Protein AF-A0ABD5RUG3-F1 (afdb_monomer)

Foldseek 3Di:
DPPQDLDLVVVLVVLVVLCPPPPDPDQSLVVVLVVCVVCVVVHPPPSLLSVLLSCLACVQVSQVSWQAALPGQGSLNSSLVSNLVSLLSDDLVCSLVSLLVSNLVHDALVSLLVNLVVLVVCVCVPPDDHNDPVPRSDDPVSSLSSLVSSLVSLVVCLVVVNLLVGAQSLVVLVCSCVNVVDCVSLVSLVVQCPDPVSVLSSLLSQKDWHWDDDPPDPDIDIDIFGALVSCVVRDDSVVNVVSLVPDDLVVDDPSSSSSSVRVVQNVVCVVVVHGRVRVCCVPPPDRDPDD

Nearest PDB structures (foldseek):
  5lds-assembly2_C-2  TM=2.458E-01  e=1.923E+00  Sus scrofa
  4naq-assembly1_A  TM=2.064E-01  e=2.108E+00  Sus scrofa
  4in3-assembly1_D  TM=1.777E-01  e=4.394E+00  Saccharomyces cerevisiae
  7sqc-assembly1_R0  TM=1.749E-01  e=6.643E+00  Chlamydomonas reinhardtii
  7sqc-assembly1_R1  TM=1.970E-01  e=9.162E+00  Chlamydomonas reinhardtii

Radius of gyration: 20.45 Å; Cα contacts (8 Å, |Δi|>4): 342; chains: 1; bounding box: 52×44×53 Å

Organism: NCBI:txid1776492

pLDDT: mean 87.41, std 12.99, range [33.38, 98.25]

Sequence (291 aa):
MIDATNNEAELTEKLLSFLTDDEKASSPVADLIEHINIRLDEIDDGTEENVVRVFLSVGDRMVHLDDSPPFGVSADSKIVFLLLDLVDDIDTEDRADVLTSAIVDGDSPAVAMELTLYLAHQHGDYGEEPDPEEERLLTRDEVNEMKEATAQKIQEYADDDRLLSIPKTWRILKNWSDFDGSDAPNRYARSKTDSRDEFLDFLAGFLLSSALRTSGSFGVTERFYVDPRWLDPYLDIEDARERIEGYDLYDLDDSQRMTVEKYREGWSYLDDGQDPSSAETWHFSERPEEE

Secondary structure (DSSP, 8-state):
-------HHHHHHHHHHHHT-TT-SS-HHHHHHHHHHTTGGGS-TT-HHHHHHHHHHHHHHHHHT----TTSPPHHHHHHHHHHHHHHTS-TTTHHHHHHHHHHH-S-HHHHHHHHHHHHHTTTTTSSPPPPGGG-SS-HHHHHHHHHHHHHHHHHHHHTT-GGGSTTHHHHHHHHHHHH-SSHHHHHHHHTSSSHHHHHHHHHTT-EEEEEE-TT-S-EEEEEE--GGGGTTTS-HHHHHHHHHT--GGGS-HHHHHHHHHHHHHHHHHHTT--TTSHHHHHHSPPPP--

Structure (mmCIF, N/CA/C/O backbone):
data_AF-A0ABD5RUG3-F1
#
_entry.id   AF-A0ABD5RUG3-F1
#
loop_
_atom_site.group_PDB
_atom_site.id
_atom_site.type_symbol
_atom_site.label_atom_id
_atom_site.label_alt_id
_atom_site.label_comp_id
_atom_site.label_asym_id
_atom_site.label_entity_id
_atom_site.label_seq_id
_atom_site.pdbx_PDB_ins_code
_atom_site.Cartn_x
_atom_site.Cartn_y
_atom_site.Cartn_z
_atom_site.occupancy
_atom_site.B_iso_or_equiv
_atom_site.auth_seq_id
_atom_site.auth_comp_id
_atom_site.auth_asym_id
_atom_site.auth_atom_id
_atom_site.pdbx_PDB_model_num
ATOM 1 N N . MET A 1 1 ? -9.742 22.069 16.042 1.00 51.06 1 MET A N 1
ATOM 2 C CA . MET A 1 1 ? -9.169 21.838 14.677 1.00 51.06 1 MET A CA 1
ATOM 3 C C . MET A 1 1 ? -9.748 20.559 14.099 1.00 51.06 1 MET A C 1
ATOM 5 O O . MET A 1 1 ? -10.354 20.632 13.042 1.00 51.06 1 MET A O 1
ATOM 9 N N . ILE A 1 2 ? -9.734 19.457 14.849 1.00 52.91 2 ILE A N 1
ATOM 10 C CA . ILE A 1 2 ? -10.930 18.614 14.935 1.00 52.91 2 ILE A CA 1
ATOM 11 C C . ILE A 1 2 ? -11.792 19.281 16.006 1.00 52.91 2 ILE A C 1
ATOM 13 O O . ILE A 1 2 ? -11.556 19.114 17.191 1.00 52.91 2 ILE A O 1
ATOM 17 N N . ASP A 1 3 ? -12.647 20.221 15.613 1.00 51.91 3 ASP A N 1
ATOM 18 C CA . ASP A 1 3 ? -13.790 20.516 16.485 1.00 51.91 3 ASP A CA 1
ATOM 19 C C . ASP A 1 3 ? -14.715 19.326 16.286 1.00 51.91 3 ASP A C 1
ATOM 21 O O . ASP A 1 3 ? -14.932 18.997 15.118 1.00 51.91 3 ASP A O 1
ATOM 25 N N . ALA A 1 4 ? -15.148 18.702 17.388 1.00 50.88 4 ALA A N 1
ATOM 26 C CA . ALA A 1 4 ? -15.983 17.505 17.528 1.00 50.88 4 ALA A CA 1
ATOM 27 C C . ALA A 1 4 ? -17.171 17.448 16.554 1.00 50.88 4 ALA A C 1
ATOM 29 O O . ALA A 1 4 ? -18.339 17.620 16.901 1.00 50.88 4 ALA A O 1
ATOM 30 N N . THR A 1 5 ? -16.863 17.279 15.279 1.00 58.53 5 THR A N 1
ATOM 31 C CA . THR A 1 5 ? -17.835 17.063 14.238 1.00 58.53 5 THR A CA 1
ATOM 32 C C . THR A 1 5 ? -17.867 15.569 14.062 1.00 58.53 5 THR A C 1
ATOM 34 O O . THR A 1 5 ? -16.958 14.970 13.495 1.00 58.53 5 THR A O 1
ATOM 37 N N . ASN A 1 6 ? -18.934 14.961 14.568 1.00 67.75 6 ASN A N 1
ATOM 38 C CA . ASN A 1 6 ? -19.230 13.558 14.320 1.00 67.75 6 ASN A CA 1
ATOM 39 C C . ASN A 1 6 ? -19.737 13.349 12.871 1.00 67.75 6 ASN A C 1
ATOM 41 O O . ASN A 1 6 ? -20.631 12.550 12.607 1.00 67.75 6 ASN A O 1
ATOM 45 N N . ASN A 1 7 ? -19.256 14.175 11.933 1.00 81.00 7 ASN A N 1
ATOM 46 C CA . ASN A 1 7 ? -19.630 14.193 10.531 1.00 81.00 7 ASN A CA 1
ATOM 47 C C . ASN A 1 7 ? -18.405 13.836 9.688 1.00 81.00 7 ASN A C 1
ATOM 49 O O . ASN A 1 7 ? -17.493 14.645 9.509 1.00 81.00 7 ASN A O 1
ATOM 53 N N . GLU A 1 8 ? -18.436 12.627 9.138 1.00 83.00 8 GLU A N 1
ATOM 54 C CA . GLU A 1 8 ? -17.398 12.059 8.279 1.00 83.00 8 GLU A CA 1
ATOM 55 C C . GLU A 1 8 ? -16.990 12.996 7.126 1.00 83.00 8 GLU A C 1
ATOM 57 O O . GLU A 1 8 ? -15.803 13.201 6.873 1.00 83.00 8 GLU A O 1
ATOM 62 N N . ALA A 1 9 ? -17.956 13.640 6.460 1.00 84.81 9 ALA A N 1
ATOM 63 C CA . ALA A 1 9 ? -17.685 14.519 5.323 1.00 84.81 9 ALA A CA 1
ATOM 64 C C . ALA A 1 9 ? -16.972 15.815 5.743 1.00 84.81 9 ALA A C 1
ATOM 66 O O . ALA A 1 9 ? -16.042 16.255 5.067 1.00 84.81 9 ALA A O 1
ATOM 67 N N . GLU A 1 10 ? -17.373 16.413 6.869 1.00 83.25 10 GLU A N 1
ATOM 68 C CA . GLU A 1 10 ? -16.713 17.612 7.398 1.00 83.25 10 GLU A CA 1
ATOM 69 C C . GLU A 1 10 ? -15.288 17.297 7.876 1.00 83.25 10 GLU A C 1
ATOM 71 O O . GLU A 1 10 ? -14.363 18.074 7.628 1.00 83.25 10 GLU A O 1
ATOM 76 N N . LEU A 1 11 ? -15.092 16.148 8.533 1.00 83.19 11 LEU A N 1
ATOM 77 C CA . LEU A 1 11 ? -13.767 15.685 8.941 1.00 83.19 11 LEU A CA 1
ATOM 78 C C . LEU A 1 11 ? -12.872 15.426 7.719 1.00 83.19 11 LEU A C 1
ATOM 80 O O . LEU A 1 11 ? -11.737 15.901 7.683 1.00 83.19 11 LEU A O 1
ATOM 84 N N . THR A 1 12 ? -13.406 14.764 6.691 1.00 86.12 12 THR A N 1
ATOM 85 C CA . THR A 1 12 ? -12.715 14.528 5.414 1.00 86.12 12 THR A CA 1
ATOM 86 C C . THR A 1 12 ? -12.269 15.837 4.764 1.00 86.12 12 THR A C 1
ATOM 88 O O . THR A 1 12 ? -11.101 15.982 4.402 1.00 86.12 12 THR A O 1
ATOM 91 N N . GLU A 1 13 ? -13.167 16.821 4.643 1.00 85.81 13 GLU A N 1
ATOM 92 C CA . GLU A 1 13 ? -12.849 18.123 4.046 1.00 85.81 13 GLU A CA 1
ATOM 93 C C . GLU A 1 13 ? -11.744 18.846 4.829 1.00 85.81 13 GLU A C 1
ATOM 95 O O . GLU A 1 13 ? -10.799 19.370 4.234 1.00 85.81 13 GLU A O 1
ATOM 100 N N . LYS A 1 14 ? -11.810 18.822 6.167 1.00 82.19 14 LYS A N 1
ATOM 101 C CA . LYS A 1 14 ? -10.784 19.424 7.028 1.00 82.19 14 LYS A CA 1
ATOM 102 C C . LYS A 1 14 ? -9.428 18.747 6.858 1.00 82.19 14 LYS A C 1
ATOM 104 O O . LYS A 1 14 ? -8.436 19.458 6.697 1.00 82.19 14 LYS A O 1
ATOM 109 N N . LEU A 1 15 ? -9.375 17.414 6.854 1.00 82.62 15 LEU A N 1
ATOM 110 C CA . LEU A 1 15 ? -8.128 16.670 6.663 1.00 82.62 15 LEU A CA 1
ATOM 111 C C . LEU A 1 15 ? -7.523 16.976 5.294 1.00 82.62 15 LEU A C 1
ATOM 113 O O . LEU A 1 15 ? -6.366 17.380 5.223 1.00 82.62 15 LEU A O 1
ATOM 117 N N . LEU A 1 16 ? -8.317 16.907 4.223 1.00 83.19 16 LEU A N 1
ATOM 118 C CA . LEU A 1 16 ? -7.847 17.248 2.880 1.00 83.19 16 LEU A CA 1
ATOM 119 C C . LEU A 1 16 ? -7.361 18.702 2.787 1.00 83.19 16 LEU A C 1
ATOM 121 O O . LEU A 1 16 ? -6.317 18.947 2.189 1.00 83.19 16 LEU A O 1
ATOM 125 N N . SER A 1 17 ? -8.048 19.657 3.424 1.00 82.94 17 SER A N 1
ATOM 126 C CA . SER A 1 17 ? -7.599 21.056 3.440 1.00 82.94 17 SER A CA 1
ATOM 127 C C . SER A 1 17 ? -6.243 21.236 4.128 1.00 82.94 17 SER A C 1
ATOM 129 O O . SER A 1 17 ? -5.440 22.060 3.693 1.00 82.94 17 SER A O 1
ATOM 131 N N . PHE A 1 18 ? -5.963 20.435 5.164 1.00 78.50 18 PHE A N 1
ATOM 132 C CA . PHE A 1 18 ? -4.694 20.471 5.886 1.00 78.50 18 PHE A CA 1
ATOM 133 C C . PHE A 1 18 ? -3.543 19.950 5.021 1.00 78.50 18 PHE A C 1
ATOM 135 O O . PHE A 1 18 ? -2.428 20.458 5.129 1.00 78.50 18 PHE A O 1
ATOM 142 N N . LEU A 1 19 ? -3.823 18.963 4.163 1.00 75.12 19 LEU A N 1
ATOM 143 C CA . LEU A 1 19 ? -2.856 18.374 3.234 1.00 75.12 19 LEU A CA 1
ATOM 144 C C . LEU A 1 19 ? -2.502 19.307 2.069 1.00 75.12 19 LEU A C 1
ATOM 146 O O . LEU A 1 19 ? -1.406 19.209 1.533 1.00 75.12 19 LEU A O 1
ATOM 150 N N . THR A 1 20 ? -3.406 20.210 1.682 1.00 73.25 20 THR A N 1
ATOM 151 C CA . THR A 1 20 ? -3.199 21.163 0.573 1.00 73.25 20 THR A CA 1
ATOM 152 C C . THR A 1 20 ? -2.587 22.504 0.997 1.00 73.25 20 THR A C 1
ATOM 154 O O . THR A 1 20 ? -2.470 23.414 0.178 1.00 73.25 20 THR A O 1
ATOM 157 N N . ASP A 1 21 ? -2.256 22.671 2.277 1.00 68.94 21 ASP A N 1
ATOM 158 C CA . ASP A 1 21 ? -1.749 23.932 2.823 1.00 68.94 21 ASP A CA 1
ATOM 159 C C . ASP A 1 21 ? -0.226 24.059 2.608 1.00 68.94 21 ASP A C 1
ATOM 161 O O . ASP A 1 21 ? 0.579 23.656 3.451 1.00 68.94 21 ASP A O 1
ATOM 165 N N . ASP A 1 22 ? 0.153 24.619 1.452 1.00 54.25 22 ASP A N 1
ATOM 166 C CA . ASP A 1 22 ? 1.535 24.793 0.962 1.00 54.25 22 ASP A CA 1
ATOM 167 C C . ASP A 1 22 ? 2.443 25.668 1.862 1.00 54.25 22 ASP A C 1
ATOM 169 O O . ASP A 1 22 ? 3.647 25.777 1.617 1.00 54.25 22 ASP A O 1
ATOM 173 N N . GLU A 1 23 ? 1.917 26.325 2.905 1.00 52.03 23 GLU A N 1
ATOM 174 C CA . GLU A 1 23 ? 2.698 27.237 3.759 1.00 52.03 23 GLU A CA 1
ATOM 175 C C . GLU A 1 23 ? 3.529 26.535 4.860 1.00 52.03 23 GLU A C 1
ATOM 177 O O . GLU A 1 23 ? 4.258 27.206 5.602 1.00 52.03 23 GLU A O 1
ATOM 182 N N . LYS A 1 24 ? 3.473 25.200 4.994 1.00 53.84 24 LYS A N 1
ATOM 183 C CA . LYS A 1 24 ? 4.147 24.466 6.088 1.00 53.84 24 LYS A CA 1
ATOM 184 C C . LYS A 1 24 ? 5.530 23.922 5.707 1.00 53.84 24 LYS A C 1
ATOM 186 O O . LYS A 1 24 ? 5.751 23.382 4.633 1.00 53.84 24 LYS A O 1
ATOM 191 N N . ALA A 1 25 ? 6.485 24.064 6.633 1.00 46.59 25 ALA A N 1
ATOM 192 C CA . ALA A 1 25 ? 7.887 23.641 6.472 1.00 46.59 25 ALA A CA 1
ATOM 193 C C . ALA A 1 25 ? 8.163 22.171 6.884 1.00 46.59 25 ALA A C 1
ATOM 195 O O . ALA A 1 25 ? 9.243 21.630 6.600 1.00 46.59 25 ALA A O 1
ATOM 196 N N . SER A 1 26 ? 7.210 21.554 7.583 1.00 58.22 26 SER A N 1
ATOM 197 C CA . SER A 1 26 ? 7.194 20.179 8.102 1.00 58.22 26 SER A CA 1
ATOM 198 C C . SER A 1 26 ? 6.174 19.320 7.349 1.00 58.22 26 SER A C 1
ATOM 200 O O . SER A 1 26 ? 5.321 19.857 6.647 1.00 58.22 26 SER A O 1
ATOM 202 N N . SER A 1 27 ? 6.282 17.997 7.507 1.00 67.88 27 SER A N 1
ATOM 203 C CA . SER A 1 27 ? 5.348 17.009 6.960 1.00 67.88 27 SER A CA 1
ATOM 204 C C . SER A 1 27 ? 3.906 17.331 7.361 1.00 67.88 27 SER A C 1
ATOM 206 O O . SER A 1 27 ? 3.561 17.158 8.536 1.00 67.88 27 SER A O 1
ATOM 208 N N . PRO A 1 28 ? 3.024 17.748 6.434 1.00 73.25 28 PRO A N 1
ATOM 209 C CA . PRO A 1 28 ? 1.626 18.002 6.772 1.00 73.25 28 PRO A CA 1
ATOM 210 C C . PRO A 1 28 ? 0.948 16.738 7.316 1.00 73.25 28 PRO A C 1
ATOM 212 O O . PRO A 1 28 ? 0.072 16.812 8.168 1.00 73.25 28 PRO A O 1
ATOM 215 N N . VAL A 1 29 ? 1.382 15.560 6.869 1.00 77.19 29 VAL A N 1
ATOM 216 C CA . VAL A 1 29 ? 0.819 14.277 7.293 1.00 77.19 29 VAL A CA 1
ATOM 217 C C . VAL A 1 29 ? 1.284 13.903 8.699 1.00 77.19 29 VAL A C 1
ATOM 219 O O . VAL A 1 29 ? 0.451 13.568 9.541 1.00 77.19 29 VAL A O 1
ATOM 222 N N . ALA A 1 30 ? 2.588 13.988 8.990 1.00 75.38 30 ALA A N 1
ATOM 223 C CA . ALA A 1 30 ? 3.092 13.619 10.314 1.00 75.38 30 ALA A CA 1
ATOM 224 C C . ALA A 1 30 ? 2.578 14.563 11.409 1.00 75.38 30 ALA A C 1
ATOM 226 O O . ALA A 1 30 ? 2.128 14.085 12.448 1.00 75.38 30 ALA A O 1
ATOM 227 N N . ASP A 1 31 ? 2.578 15.875 11.153 1.00 76.50 31 ASP A N 1
ATOM 228 C CA . ASP A 1 31 ? 2.075 16.870 12.105 1.00 76.50 31 ASP A CA 1
ATOM 229 C C . ASP A 1 31 ? 0.575 16.685 12.366 1.00 76.50 31 ASP A C 1
ATOM 231 O O . ASP A 1 31 ? 0.100 16.876 13.486 1.00 76.50 31 ASP A O 1
ATOM 235 N N . LEU A 1 32 ? -0.191 16.320 11.331 1.00 81.94 32 LEU A N 1
ATOM 236 C CA . LEU A 1 32 ? -1.618 16.050 11.459 1.00 81.94 32 LEU A CA 1
ATOM 237 C C . LEU A 1 32 ? -1.873 14.829 12.340 1.00 81.94 32 LEU A C 1
ATOM 239 O O . LEU A 1 32 ? -2.653 14.926 13.283 1.00 81.94 32 LEU A O 1
ATOM 243 N N . ILE A 1 33 ? -1.200 13.710 12.065 1.00 82.12 33 ILE A N 1
ATOM 244 C CA . ILE A 1 33 ? -1.360 12.481 12.851 1.00 82.12 33 ILE A CA 1
ATOM 245 C C . ILE A 1 33 ? -0.923 12.712 14.301 1.00 82.12 33 ILE A C 1
ATOM 247 O O . ILE A 1 33 ? -1.640 12.331 15.220 1.00 82.12 33 ILE A O 1
ATOM 251 N N . GLU A 1 34 ? 0.196 13.405 14.531 1.00 80.62 34 GLU A N 1
ATOM 252 C CA . GLU A 1 34 ? 0.647 13.748 15.885 1.00 80.62 34 GLU A CA 1
ATOM 253 C C . GLU A 1 34 ? -0.381 14.624 16.621 1.00 80.62 34 GLU A C 1
ATOM 255 O O . GLU A 1 34 ? -0.698 14.377 17.785 1.00 80.62 34 GLU A O 1
ATOM 260 N N . HIS A 1 35 ? -0.968 15.613 15.941 1.00 79.88 35 HIS A N 1
ATOM 261 C CA . HIS A 1 35 ? -2.015 16.451 16.525 1.00 79.88 35 HIS A CA 1
ATOM 262 C C . HIS A 1 35 ? -3.307 15.705 16.859 1.00 79.88 35 HIS A C 1
ATOM 264 O O . HIS A 1 35 ? -4.013 16.160 17.767 1.00 79.88 35 HIS A O 1
ATOM 270 N N . ILE A 1 36 ? -3.627 14.644 16.117 1.00 81.50 36 ILE A N 1
ATOM 271 C CA . ILE A 1 36 ? -4.771 13.768 16.382 1.00 81.50 36 ILE A CA 1
ATOM 272 C C . ILE A 1 36 ? -4.448 12.871 17.573 1.00 81.50 36 ILE A C 1
ATOM 274 O O . ILE A 1 36 ? -5.197 12.896 18.541 1.00 81.50 36 ILE A O 1
ATOM 278 N N . ASN A 1 37 ? -3.290 12.202 17.566 1.00 80.62 37 ASN A N 1
ATOM 279 C CA . ASN A 1 37 ? -2.834 11.328 18.652 1.00 80.62 37 ASN A CA 1
ATOM 280 C C . ASN A 1 37 ? -2.826 12.026 20.019 1.00 80.62 37 ASN A C 1
ATOM 282 O O . ASN A 1 37 ? -3.256 11.453 21.012 1.00 80.62 37 ASN A O 1
ATOM 286 N N . ILE A 1 38 ? -2.369 13.282 20.083 1.00 80.75 38 ILE A N 1
ATOM 287 C CA . ILE A 1 38 ? -2.324 14.060 21.337 1.00 80.75 38 ILE A CA 1
ATOM 288 C C . ILE A 1 38 ? -3.726 14.398 21.878 1.00 80.75 38 ILE A C 1
ATOM 290 O O . ILE A 1 38 ? -3.838 14.798 23.032 1.00 80.75 38 ILE A O 1
ATOM 294 N N . ARG A 1 39 ? -4.770 14.293 21.050 1.00 78.94 39 ARG A N 1
ATOM 295 C CA . ARG A 1 39 ? -6.150 14.672 21.384 1.00 78.94 39 ARG A CA 1
ATOM 296 C C . ARG A 1 39 ? -7.137 13.521 21.248 1.00 78.94 39 ARG A C 1
ATOM 298 O O . ARG A 1 39 ? -8.335 13.782 21.188 1.00 78.94 39 ARG A O 1
ATOM 305 N N . LEU A 1 40 ? -6.662 12.280 21.163 1.00 77.19 40 LEU A N 1
ATOM 306 C CA . LEU A 1 40 ? -7.549 11.118 21.095 1.00 77.19 40 LEU A CA 1
ATOM 307 C C . LEU A 1 40 ? -8.493 11.079 22.305 1.00 77.19 40 LEU A C 1
ATOM 309 O O . LEU A 1 40 ? -9.679 10.836 22.140 1.00 77.19 40 LEU A O 1
ATOM 313 N N . ASP A 1 41 ? -8.008 11.466 23.486 1.00 75.75 41 ASP A N 1
ATOM 314 C CA . ASP A 1 41 ? -8.790 11.572 24.723 1.00 75.75 41 ASP A CA 1
ATOM 315 C C . ASP A 1 41 ? -9.794 12.742 24.750 1.00 75.75 41 ASP A C 1
ATOM 317 O O . ASP A 1 41 ? -10.607 12.841 25.670 1.00 75.75 41 ASP A O 1
ATOM 321 N N . GLU A 1 42 ? -9.735 13.646 23.767 1.00 78.69 42 GLU A N 1
ATOM 322 C CA . GLU A 1 42 ? -10.673 14.762 23.593 1.00 78.69 42 GLU A CA 1
ATOM 323 C C . GLU A 1 42 ? -11.773 14.455 22.558 1.00 78.69 42 GLU A C 1
ATOM 325 O O . GLU A 1 42 ? -12.630 15.310 22.312 1.00 78.69 42 GLU A O 1
ATOM 330 N N . ILE A 1 43 ? -11.737 13.281 21.920 1.00 73.44 43 ILE A N 1
ATOM 331 C CA . ILE A 1 43 ? -12.747 12.846 20.954 1.00 73.44 43 ILE A CA 1
ATOM 332 C C . ILE A 1 43 ? -14.017 12.426 21.716 1.00 73.44 43 ILE A C 1
ATOM 334 O O . ILE A 1 43 ? -13.944 11.764 22.746 1.00 73.44 43 ILE A O 1
ATOM 338 N N . ASP A 1 44 ? -15.189 12.866 21.243 1.00 75.12 44 ASP A N 1
ATOM 339 C CA . ASP A 1 44 ? -16.473 12.484 21.844 1.00 75.12 44 ASP A CA 1
ATOM 340 C C . ASP A 1 44 ? -16.758 10.994 21.584 1.00 75.12 44 ASP A C 1
ATOM 342 O O . ASP A 1 44 ? -16.667 10.568 20.427 1.00 75.12 44 ASP A O 1
ATOM 346 N N . ASP A 1 45 ? -17.206 10.265 22.617 1.00 69.19 45 ASP A N 1
ATOM 347 C CA . ASP A 1 45 ? -17.629 8.859 22.525 1.00 69.19 45 ASP A CA 1
ATOM 348 C C . ASP A 1 45 ? -18.506 8.610 21.279 1.00 69.19 45 ASP A C 1
ATOM 350 O O . ASP A 1 45 ? -19.557 9.244 21.089 1.00 69.19 45 ASP A O 1
ATOM 354 N N . GLY A 1 46 ? -18.102 7.655 20.440 1.00 71.81 46 GLY A N 1
ATOM 355 C CA . GLY A 1 46 ? -18.803 7.281 19.210 1.00 71.81 46 GLY A CA 1
ATOM 356 C C . GLY A 1 46 ? -18.372 8.071 17.970 1.00 71.81 46 GLY A C 1
ATOM 357 O O . GLY A 1 46 ? -19.083 8.053 16.961 1.00 71.81 46 GLY A O 1
ATOM 358 N N . THR A 1 47 ? -17.246 8.785 18.030 1.00 85.00 47 THR A N 1
ATOM 359 C CA . THR A 1 47 ? -16.625 9.447 16.869 1.00 85.00 47 THR A CA 1
ATOM 360 C C . THR A 1 47 ? -15.485 8.610 16.273 1.00 85.00 47 THR A C 1
ATOM 362 O O . THR A 1 47 ? -15.092 8.841 15.129 1.00 85.00 47 THR A O 1
ATOM 365 N N . GLU A 1 48 ? -14.988 7.609 16.997 1.00 88.19 48 GLU A N 1
ATOM 366 C CA . GLU A 1 48 ? -13.872 6.732 16.627 1.00 88.19 48 GLU A CA 1
ATOM 367 C C . GLU A 1 48 ? -14.136 6.045 15.284 1.00 88.19 48 GLU A C 1
ATOM 369 O O . GLU A 1 48 ? -13.314 6.124 14.372 1.00 88.19 48 GLU A O 1
ATOM 374 N N . GLU A 1 49 ? -15.336 5.479 15.115 1.00 90.69 49 GLU A N 1
ATOM 375 C CA . GLU A 1 49 ? -15.782 4.856 13.864 1.00 90.69 49 GLU A CA 1
ATOM 376 C C . GLU A 1 49 ? -15.695 5.828 12.678 1.00 90.69 49 GLU A C 1
ATOM 378 O O . GLU A 1 49 ? -15.211 5.474 11.600 1.00 90.69 49 GLU A O 1
ATOM 383 N N . ASN A 1 50 ? -16.126 7.076 12.869 1.00 89.88 50 ASN A N 1
ATOM 384 C CA . ASN A 1 50 ? -16.069 8.074 11.808 1.00 89.88 50 ASN A CA 1
ATOM 385 C C . ASN A 1 50 ? -14.625 8.444 11.471 1.00 89.88 50 ASN A C 1
ATOM 387 O O . ASN A 1 50 ? -14.303 8.606 10.297 1.00 89.88 50 ASN A O 1
ATOM 391 N N . VAL A 1 51 ? -13.738 8.538 12.463 1.00 90.44 51 VAL A N 1
ATOM 392 C CA . VAL A 1 51 ? -12.314 8.782 12.205 1.00 90.44 51 VAL A CA 1
ATOM 393 C C . VAL A 1 51 ? -11.711 7.612 11.424 1.00 90.44 51 VAL A C 1
ATOM 395 O O . VAL A 1 51 ? -11.065 7.849 10.402 1.00 90.44 51 VAL A O 1
ATOM 398 N N . VAL A 1 52 ? -11.988 6.367 11.826 1.00 94.19 52 VAL A N 1
ATOM 399 C CA . VAL A 1 52 ? -11.546 5.152 11.119 1.00 94.19 52 VAL A CA 1
ATOM 400 C C . VAL A 1 52 ? -11.973 5.182 9.650 1.00 94.19 52 VAL A C 1
ATOM 402 O O . VAL A 1 52 ? -11.132 5.034 8.759 1.00 94.19 52 VAL A O 1
ATOM 405 N N . ARG A 1 53 ? -13.256 5.457 9.380 1.00 95.00 53 ARG A N 1
ATOM 406 C CA . ARG A 1 53 ? -13.792 5.565 8.012 1.00 95.00 53 ARG A CA 1
ATOM 407 C C . ARG A 1 53 ? -13.100 6.645 7.197 1.00 95.00 53 ARG A C 1
ATOM 409 O O . ARG A 1 53 ? -12.728 6.401 6.052 1.00 95.00 53 ARG A O 1
ATOM 416 N N . VAL A 1 54 ? -12.868 7.823 7.777 1.00 93.62 54 VAL A N 1
ATOM 417 C CA . VAL A 1 54 ? -12.194 8.902 7.050 1.00 93.62 54 VAL A CA 1
ATOM 418 C C . VAL A 1 54 ? -10.756 8.524 6.698 1.00 93.62 54 VAL A C 1
ATOM 420 O O . VAL A 1 54 ? -10.338 8.732 5.560 1.00 93.62 54 VAL A O 1
ATOM 423 N N . PHE A 1 55 ? -9.998 7.927 7.618 1.00 94.00 55 PHE A N 1
ATOM 424 C CA . PHE A 1 55 ? -8.628 7.496 7.327 1.00 94.00 55 PHE A CA 1
ATOM 425 C C . PHE A 1 55 ? -8.566 6.372 6.285 1.00 94.00 55 PHE A C 1
ATOM 427 O O . PHE A 1 55 ? -7.667 6.385 5.448 1.00 94.00 55 PHE A O 1
ATOM 434 N N . LEU A 1 56 ? -9.541 5.460 6.258 1.00 96.19 56 LEU A N 1
ATOM 435 C CA . LEU A 1 56 ? -9.677 4.458 5.189 1.00 96.19 56 LEU A CA 1
ATOM 436 C C . LEU A 1 56 ? -10.268 5.027 3.882 1.00 96.19 56 LEU A C 1
ATOM 438 O O . LEU A 1 56 ? -10.245 4.368 2.842 1.00 96.19 56 LEU A O 1
ATOM 442 N N . SER A 1 57 ? -10.742 6.273 3.894 1.00 95.31 57 SER A N 1
ATOM 443 C CA . SER A 1 57 ? -11.194 7.000 2.706 1.00 95.31 57 SER A CA 1
ATOM 444 C C . SER A 1 57 ? -10.070 7.815 2.057 1.00 95.31 57 SER A C 1
ATOM 446 O O . SER A 1 57 ? -9.908 7.781 0.840 1.00 95.31 57 SER A O 1
ATOM 448 N N . VAL A 1 58 ? -9.256 8.531 2.845 1.00 93.44 58 VAL A N 1
ATOM 449 C CA . VAL A 1 58 ? -8.232 9.460 2.316 1.00 93.44 58 VAL A CA 1
ATOM 450 C C . VAL A 1 58 ? -6.783 9.084 2.628 1.00 93.44 58 VAL A C 1
ATOM 452 O O . VAL A 1 58 ? -5.866 9.784 2.189 1.00 93.44 58 VAL A O 1
ATOM 455 N N . GLY A 1 59 ? -6.556 8.006 3.372 1.00 93.56 59 GLY A N 1
ATOM 456 C CA . GLY A 1 59 ? -5.247 7.575 3.848 1.00 93.56 59 GLY A CA 1
ATOM 457 C C . GLY A 1 59 ? -4.211 7.377 2.744 1.00 93.56 59 GLY A C 1
ATOM 458 O O . GLY A 1 59 ? -3.083 7.835 2.896 1.00 93.56 59 GLY A O 1
ATOM 459 N N . ASP A 1 60 ? -4.575 6.820 1.589 1.00 93.69 60 ASP A N 1
ATOM 460 C CA . ASP A 1 60 ? -3.618 6.617 0.489 1.00 93.69 60 ASP A CA 1
ATOM 461 C C . ASP A 1 60 ? -3.086 7.950 -0.061 1.00 93.69 60 ASP A C 1
ATOM 463 O O . ASP A 1 60 ? -1.909 8.067 -0.407 1.00 93.69 60 ASP A O 1
ATOM 467 N N . ARG A 1 61 ? -3.914 9.005 -0.058 1.00 90.00 61 ARG A N 1
ATOM 468 C CA . ARG A 1 61 ? -3.466 10.360 -0.421 1.00 90.00 61 ARG A CA 1
ATOM 469 C C . ARG A 1 61 ? -2.478 10.908 0.600 1.00 90.00 61 ARG A C 1
ATOM 471 O O . ARG A 1 61 ? -1.533 11.590 0.222 1.00 90.00 61 ARG A O 1
ATOM 478 N N . MET A 1 62 ? -2.677 10.602 1.882 1.00 88.81 62 MET A N 1
ATOM 479 C CA . MET A 1 62 ? -1.738 10.975 2.941 1.00 88.81 62 MET A CA 1
ATOM 480 C C . MET A 1 62 ? -0.413 10.226 2.786 1.00 88.81 62 MET A C 1
ATOM 482 O O . MET A 1 62 ? 0.643 10.837 2.888 1.00 88.81 62 MET A O 1
ATOM 486 N N . VAL A 1 63 ? -0.453 8.931 2.469 1.00 88.31 63 VAL A N 1
ATOM 487 C CA . VAL A 1 63 ? 0.758 8.137 2.210 1.00 88.31 63 VAL A CA 1
ATOM 488 C C . VAL A 1 63 ? 1.522 8.672 0.997 1.00 88.31 63 VAL A C 1
ATOM 490 O O . VAL A 1 63 ? 2.746 8.724 1.025 1.00 88.31 63 VAL A O 1
ATOM 493 N N . HIS A 1 64 ? 0.827 9.123 -0.049 1.00 83.31 64 HIS A N 1
ATOM 494 C CA . HIS A 1 64 ? 1.470 9.725 -1.221 1.00 83.31 64 HIS A CA 1
ATOM 495 C C . HIS A 1 64 ? 2.203 11.042 -0.909 1.00 83.31 64 HIS A C 1
ATOM 497 O O . HIS A 1 64 ? 3.170 11.388 -1.581 1.00 83.31 64 HIS A O 1
ATOM 503 N N . LEU A 1 65 ? 1.752 11.774 0.112 1.00 80.31 65 LEU A N 1
ATOM 504 C CA . LEU A 1 65 ? 2.359 13.028 0.571 1.00 80.31 65 LEU A CA 1
ATOM 505 C C . LEU A 1 65 ? 3.416 12.815 1.668 1.00 80.31 65 LEU A C 1
ATOM 507 O O . LEU A 1 65 ? 3.883 13.789 2.262 1.00 80.31 65 LEU A O 1
ATOM 511 N N . ASP A 1 66 ? 3.768 11.564 1.973 1.00 76.38 66 ASP A N 1
ATOM 512 C CA . ASP A 1 66 ? 4.733 11.248 3.018 1.00 76.38 66 ASP A CA 1
ATOM 513 C C . ASP A 1 66 ? 6.147 11.687 2.624 1.00 76.38 66 ASP A C 1
ATOM 515 O O . ASP A 1 66 ? 6.768 11.149 1.711 1.00 76.38 66 ASP A O 1
ATOM 519 N N . ASP A 1 67 ? 6.683 12.648 3.366 1.00 70.19 67 ASP A N 1
ATOM 520 C CA . ASP A 1 67 ? 8.068 13.106 3.277 1.00 70.19 67 ASP A CA 1
ATOM 521 C C . ASP A 1 67 ? 8.910 12.613 4.467 1.00 70.19 67 ASP A C 1
ATOM 523 O O . ASP A 1 67 ? 9.964 13.189 4.774 1.00 70.19 67 ASP A O 1
ATOM 527 N N . SER A 1 68 ? 8.444 11.565 5.163 1.00 68.19 68 SER A N 1
ATOM 528 C CA . SER A 1 68 ? 9.182 10.951 6.263 1.00 68.19 68 SER A CA 1
ATOM 529 C C . SER A 1 68 ? 10.606 10.597 5.817 1.00 68.19 68 SER A C 1
ATOM 531 O O . SER A 1 68 ? 10.831 10.136 4.694 1.00 68.19 68 SER A O 1
ATOM 533 N N . PRO A 1 69 ? 11.608 10.815 6.689 1.00 64.75 69 PRO A N 1
ATOM 534 C CA . PRO A 1 69 ? 12.982 10.489 6.352 1.00 64.75 69 PRO A CA 1
ATOM 535 C C . PRO A 1 69 ? 13.111 8.985 6.067 1.00 64.75 69 PRO A C 1
ATOM 537 O O . PRO A 1 69 ? 12.312 8.203 6.583 1.00 64.75 69 PRO A O 1
ATOM 540 N N . PRO A 1 70 ? 14.165 8.542 5.358 1.00 59.44 70 PRO A N 1
ATOM 541 C CA . PRO A 1 70 ? 14.303 7.159 4.886 1.00 59.44 70 PRO A CA 1
ATOM 542 C C . PRO A 1 70 ? 14.358 6.113 6.016 1.00 59.44 70 PRO A C 1
ATOM 544 O O . PRO A 1 70 ? 14.269 4.919 5.762 1.00 59.44 70 PRO A O 1
ATOM 547 N N . PHE A 1 71 ? 14.512 6.574 7.262 1.00 66.00 71 PHE A N 1
ATOM 548 C CA . PHE A 1 71 ? 14.636 5.782 8.489 1.00 66.00 71 PHE A CA 1
ATOM 549 C C . PHE A 1 71 ? 13.600 6.172 9.555 1.00 66.00 71 PHE A C 1
ATOM 551 O O . PHE A 1 71 ? 13.734 5.804 10.721 1.00 66.00 71 PHE A O 1
ATOM 558 N N . GLY A 1 72 ? 12.625 7.006 9.194 1.00 70.50 72 GLY A N 1
ATOM 559 C CA . GLY A 1 72 ? 11.527 7.387 10.072 1.00 70.50 72 GLY A CA 1
ATOM 560 C C . GLY A 1 72 ? 10.392 6.371 10.026 1.00 70.50 72 GLY A C 1
ATOM 561 O O . GLY A 1 72 ? 10.325 5.530 9.135 1.00 70.50 72 GLY A O 1
ATOM 562 N N . VAL A 1 73 ? 9.463 6.488 10.975 1.00 77.38 73 VAL A N 1
ATOM 563 C CA . VAL A 1 73 ? 8.166 5.812 10.863 1.00 77.38 73 VAL A CA 1
ATOM 564 C C . VAL A 1 73 ? 7.405 6.476 9.715 1.00 77.38 73 VAL A C 1
ATOM 566 O O . VAL A 1 73 ? 7.146 7.683 9.777 1.00 77.38 73 VAL A O 1
ATOM 569 N N . SER A 1 74 ? 7.091 5.708 8.676 1.00 83.44 74 SER A N 1
ATOM 570 C CA . SER A 1 74 ? 6.375 6.191 7.498 1.00 83.44 74 SER A CA 1
ATOM 571 C C . SER A 1 74 ? 4.914 6.523 7.818 1.00 83.44 74 SER A C 1
ATOM 573 O O . SER A 1 74 ? 4.366 6.091 8.838 1.00 83.44 74 SER A O 1
ATOM 575 N N . ALA A 1 75 ? 4.283 7.331 6.969 1.00 85.94 75 ALA A N 1
ATOM 576 C CA . ALA A 1 75 ? 2.910 7.789 7.155 1.00 85.94 75 ALA A CA 1
ATOM 577 C C . ALA A 1 75 ? 1.912 6.633 7.253 1.00 85.94 75 ALA A C 1
ATOM 579 O O . ALA A 1 75 ? 1.056 6.664 8.127 1.00 85.94 75 ALA A O 1
ATOM 580 N N . ASP A 1 76 ? 2.049 5.597 6.425 1.00 88.88 76 ASP A N 1
ATOM 581 C CA . ASP A 1 76 ? 1.206 4.398 6.486 1.00 88.88 76 ASP A CA 1
ATOM 582 C C . ASP A 1 76 ? 1.295 3.713 7.852 1.00 88.88 76 ASP A C 1
ATOM 584 O O . ASP A 1 76 ? 0.263 3.430 8.448 1.00 88.88 76 ASP A O 1
ATOM 588 N N . SER A 1 77 ? 2.497 3.530 8.410 1.00 89.81 77 SER A N 1
ATOM 589 C CA . SER A 1 77 ? 2.640 2.946 9.749 1.00 89.81 77 SER A CA 1
ATOM 590 C C . SER A 1 77 ? 2.026 3.833 10.833 1.00 89.81 77 SER A C 1
ATOM 592 O O . SER A 1 77 ? 1.370 3.328 11.737 1.00 89.81 77 SER A O 1
ATOM 594 N N . LYS A 1 78 ? 2.193 5.159 10.742 1.00 90.38 78 LYS A N 1
ATOM 595 C CA . LYS A 1 78 ? 1.568 6.101 11.688 1.00 90.38 78 LYS A CA 1
ATOM 596 C C . LYS A 1 78 ? 0.040 6.067 11.607 1.00 90.38 78 LYS A C 1
ATOM 598 O O . LYS A 1 78 ? -0.608 6.109 12.647 1.00 90.38 78 LYS A O 1
ATOM 603 N N . ILE A 1 79 ? -0.517 5.992 10.396 1.00 93.06 79 ILE A N 1
ATOM 604 C CA . ILE A 1 79 ? -1.961 5.861 10.170 1.00 93.06 79 ILE A CA 1
ATOM 605 C C . ILE A 1 79 ? -2.454 4.540 10.758 1.00 93.06 79 ILE A C 1
ATOM 607 O O . ILE A 1 79 ? -3.433 4.546 11.490 1.00 93.06 79 ILE A O 1
ATOM 611 N N . VAL A 1 80 ? -1.760 3.428 10.497 1.00 94.88 80 VAL A N 1
ATOM 612 C CA . VAL A 1 80 ? -2.12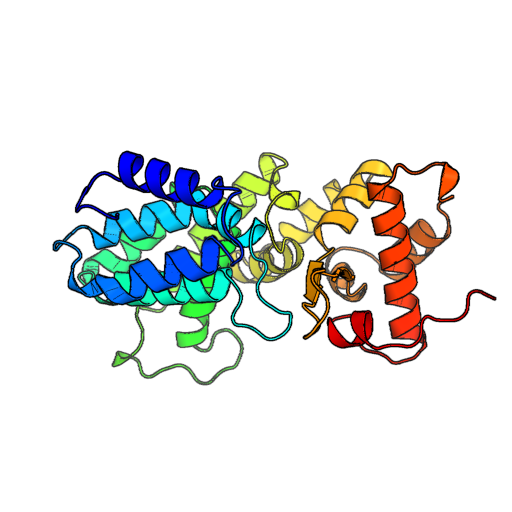3 2.117 11.052 1.00 94.88 80 VAL A CA 1
ATOM 613 C C . VAL A 1 80 ? -2.121 2.145 12.578 1.00 94.88 80 VAL A C 1
ATOM 615 O O . VAL A 1 80 ? -3.102 1.721 13.170 1.00 94.88 80 VAL A O 1
ATOM 618 N N . PHE A 1 81 ? -1.090 2.693 13.228 1.00 93.06 81 PHE A N 1
ATOM 619 C CA . PHE A 1 81 ? -1.069 2.783 14.694 1.00 93.06 81 PHE A CA 1
ATOM 620 C C . PHE A 1 81 ? -2.212 3.635 15.254 1.00 93.06 81 PHE A C 1
ATOM 622 O O . PHE A 1 81 ? -2.877 3.201 16.184 1.00 93.06 81 PHE A O 1
ATOM 629 N N . LEU A 1 82 ? -2.503 4.784 14.637 1.00 92.94 82 LEU A N 1
ATOM 630 C CA . LEU A 1 82 ? -3.662 5.601 15.005 1.00 92.94 82 LEU A CA 1
ATOM 631 C C . LEU A 1 82 ? -4.983 4.825 14.850 1.00 92.94 82 LEU A C 1
ATOM 633 O O . LEU A 1 82 ? -5.847 4.901 15.716 1.00 92.94 82 LEU A O 1
ATOM 637 N N . LEU A 1 83 ? -5.152 4.084 13.751 1.00 95.25 83 LEU A N 1
ATOM 638 C CA . LEU A 1 83 ? -6.349 3.273 13.516 1.00 95.25 83 LEU A CA 1
ATOM 639 C C . LEU A 1 83 ? -6.497 2.157 14.554 1.00 95.25 83 LEU A C 1
ATOM 641 O O . LEU A 1 83 ? -7.611 1.894 14.991 1.00 95.25 83 LEU A O 1
ATOM 645 N N . LEU A 1 84 ? -5.399 1.517 14.956 1.00 94.94 84 LEU A N 1
ATOM 646 C CA . LEU A 1 84 ? -5.418 0.475 15.983 1.00 94.94 84 LEU A CA 1
ATOM 647 C C . LEU A 1 84 ? -5.821 1.039 17.347 1.00 94.94 84 LEU A C 1
ATOM 649 O O . LEU A 1 84 ? -6.674 0.442 17.996 1.00 94.94 84 LEU A O 1
ATOM 653 N N . ASP A 1 85 ? -5.269 2.193 17.734 1.00 92.31 85 ASP A N 1
ATOM 654 C CA . ASP A 1 85 ? -5.633 2.875 18.981 1.00 92.31 85 ASP A CA 1
ATOM 655 C C . ASP A 1 85 ? -7.132 3.239 18.984 1.00 92.31 85 ASP A C 1
ATOM 657 O O . ASP A 1 85 ? -7.844 2.928 19.932 1.00 92.31 85 ASP A O 1
ATOM 661 N N . LEU A 1 86 ? -7.640 3.811 17.883 1.00 92.31 86 LEU A N 1
ATOM 662 C CA . LEU A 1 86 ? -9.061 4.164 17.742 1.00 92.31 86 LEU A CA 1
ATOM 663 C C . LEU A 1 86 ? -9.994 2.950 17.799 1.00 92.31 86 LEU A C 1
ATOM 665 O O . LEU A 1 86 ? -11.085 3.036 18.351 1.00 92.31 86 LEU A O 1
ATOM 669 N N . VAL A 1 87 ? -9.602 1.830 17.191 1.00 94.25 87 VAL A N 1
ATOM 670 C CA . VAL A 1 87 ? -10.428 0.615 17.168 1.00 94.25 87 VAL A CA 1
ATOM 671 C C . VAL A 1 87 ? -10.411 -0.095 18.519 1.00 94.25 87 VAL A C 1
ATOM 673 O O . VAL A 1 87 ? -11.396 -0.748 18.863 1.00 94.25 87 VAL A O 1
ATOM 676 N N . ASP A 1 88 ? -9.340 0.029 19.307 1.00 93.12 88 ASP A N 1
ATOM 677 C CA . ASP A 1 88 ? -9.318 -0.545 20.654 1.00 93.12 88 ASP A CA 1
ATOM 678 C C . ASP A 1 88 ? -10.334 0.134 21.591 1.00 93.12 88 ASP A C 1
ATOM 680 O O . ASP A 1 88 ? -10.908 -0.528 22.458 1.00 93.12 88 ASP A O 1
ATOM 684 N N . ASP A 1 89 ? -10.669 1.399 21.339 1.00 90.69 89 ASP A N 1
ATOM 685 C CA . ASP A 1 89 ? -11.726 2.119 22.061 1.00 90.69 89 ASP A CA 1
ATOM 686 C C . ASP A 1 89 ? -13.157 1.777 21.580 1.00 90.69 89 ASP A C 1
ATOM 688 O O . ASP A 1 89 ? -14.134 2.114 22.252 1.00 90.69 89 ASP A O 1
ATOM 692 N N . ILE A 1 90 ? -13.314 1.061 20.458 1.00 91.94 90 ILE A N 1
ATOM 693 C CA . ILE A 1 90 ? -14.616 0.573 19.967 1.00 91.94 90 ILE A CA 1
ATOM 694 C C . ILE A 1 90 ? -15.006 -0.723 20.696 1.00 91.94 90 ILE A C 1
ATOM 696 O O . ILE A 1 90 ? -14.162 -1.592 20.953 1.00 91.94 90 ILE A O 1
ATOM 700 N N . ASP A 1 91 ? -16.305 -0.879 20.985 1.00 93.12 91 ASP A N 1
ATOM 701 C CA . ASP A 1 91 ? -16.880 -2.097 21.565 1.00 93.12 91 ASP A CA 1
ATOM 702 C C . ASP A 1 91 ? -16.426 -3.338 20.779 1.00 93.12 91 ASP A C 1
ATOM 704 O O . ASP A 1 91 ? -16.555 -3.407 19.558 1.00 93.12 91 ASP A O 1
ATOM 708 N N . THR A 1 92 ? -15.891 -4.343 21.484 1.00 92.56 92 THR A N 1
ATOM 709 C CA . THR A 1 92 ? -15.232 -5.507 20.861 1.00 92.56 92 THR A CA 1
ATOM 710 C C . THR A 1 92 ? -16.104 -6.220 19.826 1.00 92.56 92 THR A C 1
ATOM 712 O O . THR A 1 92 ? -15.577 -6.692 18.826 1.00 92.56 92 THR A O 1
ATOM 715 N N . GLU A 1 93 ? -17.420 -6.278 20.049 1.00 93.94 93 GLU A N 1
ATOM 716 C CA . GLU A 1 93 ? -18.379 -6.931 19.146 1.00 93.94 93 GLU A CA 1
ATOM 717 C C . GLU A 1 93 ? -18.584 -6.166 17.822 1.00 93.94 93 GLU A C 1
ATOM 719 O O . GLU A 1 93 ? -19.014 -6.773 16.846 1.00 93.94 93 GLU A O 1
ATOM 724 N N . ASP A 1 94 ? -18.241 -4.873 17.769 1.00 95.69 94 ASP A N 1
ATOM 725 C CA . ASP A 1 94 ? -18.464 -3.997 16.611 1.00 95.69 94 ASP A CA 1
ATOM 726 C C . ASP A 1 94 ? -17.181 -3.742 15.790 1.00 95.69 94 ASP A C 1
ATOM 728 O O . ASP A 1 94 ? -17.250 -3.308 14.637 1.00 95.69 94 ASP A O 1
ATOM 732 N N . ARG A 1 95 ? -15.990 -4.021 16.347 1.00 96.50 95 ARG A N 1
ATOM 733 C CA . ARG A 1 95 ? -14.682 -3.693 15.734 1.00 96.50 95 ARG A CA 1
ATOM 734 C C . ARG A 1 95 ? -14.523 -4.248 14.317 1.00 96.50 95 ARG A C 1
ATOM 736 O O . ARG A 1 95 ? -14.099 -3.524 13.414 1.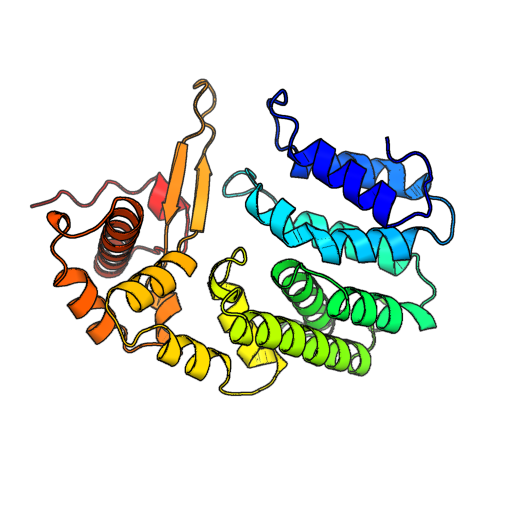00 96.50 95 ARG A O 1
ATOM 743 N N . ALA A 1 96 ? -14.850 -5.527 14.125 1.00 97.38 96 ALA A N 1
ATOM 744 C CA . ALA A 1 96 ? -14.711 -6.202 12.836 1.00 97.38 96 ALA A CA 1
ATOM 745 C C . ALA A 1 96 ? -15.650 -5.610 11.774 1.00 97.38 96 ALA A C 1
ATOM 747 O O . ALA A 1 96 ? -15.221 -5.353 10.645 1.00 97.38 96 ALA A O 1
ATOM 748 N N . ASP A 1 97 ? -16.901 -5.335 12.150 1.00 97.38 97 ASP A N 1
ATOM 749 C CA . ASP A 1 97 ? -17.914 -4.754 11.266 1.00 97.38 97 ASP A CA 1
ATOM 750 C C . ASP A 1 97 ? -17.538 -3.327 10.850 1.00 97.38 97 ASP A C 1
ATOM 752 O O . ASP A 1 97 ? -17.633 -2.982 9.666 1.00 97.38 97 ASP A O 1
ATOM 756 N N . VAL A 1 98 ? -17.054 -2.512 11.796 1.00 96.69 98 VAL A N 1
ATOM 757 C CA . VAL A 1 98 ? -16.577 -1.147 11.531 1.00 96.69 98 VAL A CA 1
ATOM 758 C C . VAL A 1 98 ? -15.415 -1.161 10.543 1.00 96.69 98 VAL A C 1
ATOM 760 O O . VAL A 1 98 ? -15.465 -0.464 9.527 1.00 96.69 98 VAL A O 1
ATOM 763 N N . LEU A 1 99 ? -14.383 -1.968 10.809 1.00 98.12 99 LEU A N 1
ATOM 764 C CA . LEU A 1 99 ? -13.199 -2.051 9.955 1.00 98.12 99 LEU A CA 1
ATOM 765 C C . LEU A 1 99 ? -13.537 -2.559 8.555 1.00 98.12 99 LEU A C 1
ATOM 767 O O . LEU A 1 99 ? -13.149 -1.944 7.562 1.00 98.12 99 LEU A O 1
ATOM 771 N N . THR A 1 100 ? -14.292 -3.651 8.465 1.00 97.94 100 THR A N 1
ATOM 772 C CA . THR A 1 100 ? -14.645 -4.269 7.183 1.00 97.94 100 THR A CA 1
ATOM 773 C C . THR A 1 100 ? -15.507 -3.331 6.343 1.00 97.94 100 THR A C 1
ATOM 775 O O . THR A 1 100 ? -15.222 -3.128 5.163 1.00 97.94 100 THR A O 1
ATOM 778 N N . SER A 1 101 ? -16.511 -2.688 6.948 1.00 97.56 101 SER A N 1
ATOM 779 C CA . SER A 1 101 ? -17.359 -1.717 6.245 1.00 97.56 101 SER A CA 1
ATOM 780 C C . SER A 1 101 ? -16.552 -0.504 5.782 1.00 97.56 101 SER A C 1
ATOM 782 O O . SER A 1 101 ? -16.684 -0.080 4.637 1.00 97.56 101 SER A O 1
ATOM 784 N N . ALA A 1 102 ? -15.653 0.015 6.625 1.00 97.56 102 ALA A N 1
ATOM 785 C CA . ALA A 1 102 ? -14.788 1.137 6.270 1.00 97.56 102 ALA A CA 1
ATOM 786 C C . ALA A 1 102 ? -13.823 0.807 5.117 1.00 97.56 102 ALA A C 1
ATOM 788 O O . ALA A 1 102 ? -13.549 1.669 4.285 1.00 97.56 102 ALA A O 1
ATOM 789 N N . ILE A 1 103 ? -13.333 -0.433 5.026 1.00 98.25 103 ILE A N 1
ATOM 790 C CA . ILE A 1 103 ? -12.516 -0.896 3.894 1.00 98.25 103 ILE A CA 1
ATOM 791 C C . ILE A 1 103 ? -13.354 -0.986 2.623 1.00 98.25 103 ILE A C 1
ATOM 793 O O . ILE A 1 103 ? -12.909 -0.535 1.571 1.00 98.25 103 ILE A O 1
ATOM 797 N N . VAL A 1 104 ? -14.556 -1.561 2.708 1.00 97.81 104 VAL A N 1
ATOM 798 C CA . VAL A 1 104 ? -15.454 -1.734 1.557 1.00 97.81 104 VAL A CA 1
ATOM 799 C C . VAL A 1 104 ? -15.929 -0.388 1.010 1.00 97.81 104 VAL A C 1
ATOM 801 O O . VAL A 1 104 ? -15.953 -0.204 -0.206 1.00 97.81 104 VAL A O 1
ATOM 804 N N . ASP A 1 105 ? -16.255 0.568 1.875 1.00 97.00 105 ASP A N 1
ATOM 805 C CA . ASP A 1 105 ? -16.746 1.888 1.466 1.00 97.00 105 ASP A CA 1
ATOM 806 C C . ASP A 1 105 ? -15.610 2.886 1.171 1.00 97.00 105 ASP A C 1
ATOM 808 O O . ASP A 1 105 ? -15.823 3.904 0.508 1.00 97.00 105 ASP A O 1
ATOM 812 N N . GLY A 1 106 ? -14.397 2.588 1.643 1.00 96.44 106 GLY A N 1
ATOM 813 C CA . GLY A 1 106 ? -13.218 3.438 1.529 1.00 96.44 106 GLY A CA 1
ATOM 814 C C . GLY A 1 106 ? -12.567 3.481 0.141 1.00 96.44 106 GLY A C 1
ATOM 815 O O . GLY A 1 106 ? -12.867 2.702 -0.770 1.00 96.44 106 GLY A O 1
ATOM 816 N N . ASP A 1 107 ? -11.617 4.409 0.011 1.00 96.06 107 ASP A N 1
ATOM 817 C CA . ASP A 1 107 ? -10.843 4.709 -1.206 1.00 96.06 107 ASP A CA 1
ATOM 818 C C . ASP A 1 107 ? -9.329 4.717 -0.893 1.00 96.06 107 ASP A C 1
ATOM 820 O O . ASP A 1 107 ? -8.555 5.461 -1.491 1.00 96.06 107 ASP A O 1
ATOM 824 N N . SER A 1 108 ? -8.903 3.930 0.108 1.00 96.69 108 SER A N 1
ATOM 825 C CA . SER A 1 108 ? -7.495 3.788 0.522 1.00 96.69 108 SER A CA 1
ATOM 826 C C . SER A 1 108 ? -7.045 2.322 0.655 1.00 96.69 108 SER A C 1
ATOM 828 O O . SER A 1 108 ? -6.795 1.839 1.766 1.00 96.69 108 SER A O 1
ATOM 830 N N . PRO A 1 109 ? -6.966 1.576 -0.464 1.00 96.50 109 PRO A N 1
ATOM 831 C CA . PRO A 1 109 ? -6.517 0.183 -0.483 1.00 96.50 109 PRO A CA 1
ATOM 832 C C . PRO A 1 109 ? -5.119 -0.057 0.108 1.00 96.50 109 PRO A C 1
ATOM 834 O O . PRO A 1 109 ? -4.912 -1.117 0.701 1.00 96.50 109 PRO A O 1
ATOM 837 N N . ALA A 1 110 ? -4.158 0.870 -0.015 1.00 95.12 110 ALA A N 1
ATOM 838 C CA . ALA A 1 110 ? -2.832 0.659 0.578 1.00 95.12 110 ALA A CA 1
ATOM 839 C C . ALA A 1 110 ? -2.902 0.668 2.108 1.00 95.12 110 ALA A C 1
ATOM 841 O O . ALA A 1 110 ? -2.346 -0.220 2.755 1.00 95.12 110 ALA A O 1
ATOM 842 N N . VAL A 1 111 ? -3.621 1.634 2.686 1.00 96.81 111 VAL A N 1
ATOM 843 C CA . VAL A 1 111 ? -3.843 1.695 4.138 1.00 96.81 111 VAL A CA 1
ATOM 844 C C . VAL A 1 111 ? -4.650 0.491 4.627 1.00 96.81 111 VAL A C 1
ATOM 846 O O . VAL A 1 111 ? -4.269 -0.118 5.626 1.00 96.81 111 VAL A O 1
ATOM 849 N N . ALA A 1 112 ? -5.708 0.097 3.910 1.00 97.62 112 ALA A N 1
ATOM 850 C CA . ALA A 1 112 ? -6.488 -1.100 4.235 1.00 97.62 112 ALA A CA 1
ATOM 851 C C . ALA A 1 112 ? -5.614 -2.366 4.264 1.00 97.62 112 ALA A C 1
ATOM 853 O O . ALA A 1 112 ? -5.703 -3.170 5.196 1.00 97.62 112 ALA A O 1
ATOM 854 N N . MET A 1 113 ? -4.725 -2.521 3.278 1.00 96.69 113 MET A N 1
ATOM 855 C CA . MET A 1 113 ? -3.769 -3.624 3.227 1.00 96.69 113 MET A CA 1
ATOM 856 C C . MET A 1 113 ? -2.795 -3.603 4.404 1.00 96.69 113 MET A C 1
ATOM 858 O O . MET A 1 113 ? -2.631 -4.638 5.046 1.00 96.69 113 MET A O 1
ATOM 862 N N . GLU A 1 114 ? -2.153 -2.471 4.703 1.00 95.88 114 GLU A N 1
ATOM 863 C CA . GLU A 1 114 ? -1.196 -2.393 5.817 1.00 95.88 114 GLU A CA 1
ATOM 864 C C . GLU A 1 114 ? -1.873 -2.676 7.168 1.00 95.88 114 GLU A C 1
ATOM 866 O O . GLU A 1 114 ? -1.318 -3.410 7.986 1.00 95.88 114 GLU A O 1
ATOM 871 N N . LEU A 1 115 ? -3.096 -2.178 7.381 1.00 97.56 115 LEU A N 1
ATOM 872 C CA . LEU A 1 115 ? -3.873 -2.472 8.588 1.00 97.56 115 LEU A CA 1
ATOM 873 C C . LEU A 1 115 ? -4.222 -3.964 8.692 1.00 97.56 115 LEU A C 1
ATOM 875 O O . LEU A 1 115 ? -4.008 -4.584 9.732 1.00 97.56 115 LEU A O 1
ATOM 879 N N . THR A 1 116 ? -4.712 -4.558 7.600 1.00 97.69 116 THR A N 1
ATOM 880 C CA . THR A 1 116 ? -5.047 -5.992 7.542 1.00 97.69 116 THR A CA 1
ATOM 881 C C . THR A 1 116 ? -3.813 -6.856 7.803 1.00 97.69 116 THR A C 1
ATOM 883 O O . THR A 1 116 ? -3.878 -7.844 8.534 1.00 97.69 116 THR A O 1
ATOM 886 N N . LEU A 1 117 ? -2.672 -6.478 7.220 1.00 96.19 117 LEU A N 1
ATOM 887 C CA . LEU A 1 117 ? -1.405 -7.174 7.400 1.00 96.19 117 LEU A CA 1
ATOM 888 C C . LEU A 1 117 ? -0.968 -7.136 8.867 1.00 96.19 117 LEU A C 1
ATOM 890 O O . LEU A 1 117 ? -0.613 -8.175 9.420 1.00 96.19 117 LEU A O 1
ATOM 894 N N . TYR A 1 118 ? -1.051 -5.967 9.508 1.00 96.19 118 TYR A N 1
ATOM 895 C CA . TYR A 1 118 ? -0.727 -5.817 10.924 1.00 96.19 118 TYR A CA 1
ATOM 896 C C . TYR A 1 118 ? -1.585 -6.731 11.807 1.00 96.19 118 TYR A C 1
ATOM 898 O O . TYR A 1 118 ? -1.058 -7.469 12.637 1.00 96.19 118 TYR A O 1
ATOM 906 N N . LEU A 1 119 ? -2.900 -6.745 11.586 1.00 97.31 119 LEU A N 1
ATOM 907 C CA . LEU A 1 119 ? -3.819 -7.596 12.344 1.00 97.31 119 LEU A CA 1
ATOM 908 C C . LEU A 1 119 ? -3.549 -9.088 12.105 1.00 97.31 119 LEU A C 1
ATOM 910 O O . LEU A 1 119 ? -3.608 -9.882 13.038 1.00 97.31 119 LEU A O 1
ATOM 914 N N . ALA A 1 120 ? -3.163 -9.482 10.890 1.00 96.88 120 ALA A N 1
ATOM 915 C CA . ALA A 1 120 ? -2.747 -10.852 10.591 1.00 96.88 120 ALA A CA 1
ATOM 916 C C . ALA A 1 120 ? -1.443 -11.264 11.304 1.00 96.88 120 ALA A C 1
ATOM 918 O O . ALA A 1 120 ? -1.306 -12.423 11.707 1.00 96.88 120 ALA A O 1
ATOM 919 N N . HIS A 1 121 ? -0.505 -10.337 11.526 1.00 95.62 121 HIS A N 1
ATOM 920 C CA . HIS A 1 121 ? 0.705 -10.615 12.308 1.00 95.62 121 HIS A CA 1
ATOM 921 C C . HIS A 1 121 ? 0.406 -10.948 13.775 1.00 95.62 121 HIS A C 1
ATOM 923 O O . HIS A 1 121 ? 1.064 -11.833 14.319 1.00 95.62 121 HIS A O 1
ATOM 929 N N . GLN A 1 122 ? -0.632 -10.359 14.386 1.00 96.75 122 GLN A N 1
ATOM 930 C CA . GLN A 1 122 ? -1.059 -10.719 15.753 1.00 96.75 122 GLN A CA 1
ATOM 931 C C . GLN A 1 122 ? -1.421 -12.212 15.882 1.00 96.75 122 GLN A C 1
ATOM 933 O O . GLN A 1 122 ? -1.393 -12.801 16.965 1.00 96.75 122 GLN A O 1
ATOM 938 N N . HIS A 1 123 ? -1.744 -12.849 14.754 1.00 97.19 123 HIS A N 1
ATOM 939 C CA . HIS A 1 123 ? -2.088 -14.263 14.641 1.00 97.19 123 HIS A CA 1
ATOM 940 C C . HIS A 1 123 ? -0.928 -15.148 14.152 1.00 97.19 123 HIS A C 1
ATOM 942 O O . HIS A 1 123 ? -1.118 -16.361 14.021 1.00 97.19 123 HIS A O 1
ATOM 948 N N . GLY A 1 124 ? 0.264 -14.587 13.925 1.00 95.50 124 GLY A N 1
ATOM 949 C CA . GLY A 1 124 ? 1.464 -15.319 13.497 1.00 95.50 124 GLY A CA 1
ATOM 950 C C . GLY A 1 124 ? 1.419 -15.813 12.047 1.00 95.50 124 GLY A C 1
ATOM 951 O O . GLY A 1 124 ? 2.095 -16.783 11.698 1.00 95.50 124 GLY A O 1
ATOM 952 N N . ASP A 1 125 ? 0.604 -15.186 11.193 1.00 93.00 125 ASP A N 1
ATOM 953 C CA . ASP A 1 125 ? 0.361 -15.657 9.823 1.00 93.00 125 ASP A CA 1
ATOM 954 C C . ASP A 1 125 ? 1.611 -15.638 8.924 1.00 93.00 125 ASP A C 1
ATOM 956 O O . ASP A 1 125 ? 1.645 -16.345 7.915 1.00 93.00 125 ASP A O 1
ATOM 960 N N . TYR A 1 126 ? 2.661 -14.906 9.309 1.00 90.44 126 TYR A N 1
ATOM 961 C CA . TYR A 1 126 ? 3.905 -14.777 8.543 1.00 90.44 126 TYR A CA 1
ATOM 962 C C . TYR A 1 126 ? 5.117 -15.394 9.255 1.00 90.44 126 TYR A C 1
ATOM 964 O O . TYR A 1 126 ? 6.270 -15.127 8.912 1.00 90.44 126 TYR A O 1
ATOM 972 N N . GLY A 1 127 ? 4.859 -16.322 10.183 1.00 90.19 127 GLY A N 1
ATOM 973 C CA . GLY A 1 127 ? 5.888 -17.113 10.862 1.00 90.19 127 GLY A CA 1
ATOM 974 C C . GLY A 1 127 ? 6.417 -16.485 12.149 1.00 90.19 127 GLY A C 1
ATOM 975 O O . GLY A 1 127 ? 7.367 -17.015 12.732 1.00 90.19 127 GLY A O 1
ATOM 976 N N . GLU A 1 128 ? 5.812 -15.387 12.599 1.00 93.31 128 GLU A N 1
ATOM 977 C CA . GLU A 1 128 ? 6.022 -14.837 13.933 1.00 93.31 128 GLU A CA 1
ATOM 978 C C . GLU A 1 128 ? 5.316 -15.674 15.011 1.00 93.31 128 GLU A C 1
ATOM 980 O O . GLU A 1 128 ? 4.382 -16.432 14.737 1.00 93.31 128 GLU A O 1
ATOM 985 N N . GLU A 1 129 ? 5.768 -15.535 16.261 1.00 96.06 129 GLU A N 1
ATOM 986 C CA . GLU A 1 129 ? 5.002 -16.037 17.403 1.00 96.06 129 GLU A CA 1
ATOM 987 C C . GLU A 1 129 ? 3.737 -15.175 17.536 1.00 96.06 129 GLU A C 1
ATOM 989 O O . GLU A 1 129 ? 3.865 -13.950 17.552 1.00 96.06 129 GLU A O 1
ATOM 994 N N . PRO A 1 130 ? 2.537 -15.773 17.613 1.00 96.88 130 PRO A N 1
ATO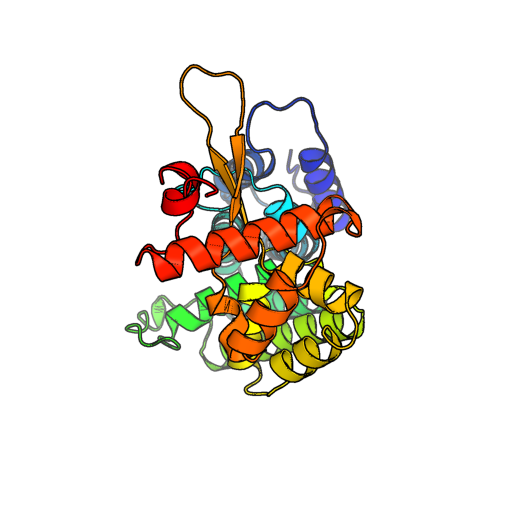M 995 C CA . PRO A 1 130 ? 1.309 -15.005 17.736 1.00 96.88 130 PRO A CA 1
ATOM 996 C C . PRO A 1 130 ? 1.239 -14.293 19.091 1.00 96.88 130 PRO A C 1
ATOM 998 O O . PRO A 1 130 ? 1.677 -14.834 20.111 1.00 96.88 130 PRO A O 1
ATOM 1001 N N . ASP A 1 131 ? 0.595 -13.129 19.111 1.00 96.69 131 ASP A N 1
ATOM 1002 C CA . ASP A 1 131 ? 0.337 -12.385 20.343 1.00 96.69 131 ASP A CA 1
ATOM 1003 C C . ASP A 1 131 ? -0.580 -13.197 21.280 1.00 96.69 131 ASP A C 1
ATOM 1005 O O . ASP A 1 131 ? -1.338 -14.061 20.807 1.00 96.69 131 ASP A O 1
ATOM 1009 N N . PRO A 1 132 ? -0.550 -12.960 22.604 1.00 96.75 132 PRO A N 1
ATOM 1010 C CA . PRO A 1 132 ? -1.531 -13.521 23.533 1.00 96.75 132 PRO A CA 1
ATOM 1011 C C . PRO A 1 132 ? -2.964 -13.242 23.067 1.00 96.75 132 PRO A C 1
ATOM 1013 O O . PRO A 1 132 ? -3.248 -12.170 22.549 1.00 96.75 132 PRO A O 1
ATOM 1016 N N . GLU A 1 133 ? -3.882 -14.198 23.237 1.00 93.56 133 GLU A N 1
ATOM 1017 C CA . GLU A 1 133 ? -5.258 -14.087 22.718 1.00 93.56 133 GLU A CA 1
ATOM 1018 C C . GLU A 1 133 ? -5.991 -12.854 23.270 1.00 93.56 133 GLU A C 1
ATOM 1020 O O . GLU A 1 133 ? -6.757 -12.222 22.553 1.00 93.56 133 GLU A O 1
ATOM 1025 N N . GLU A 1 134 ? -5.698 -12.484 24.515 1.00 92.69 134 GLU A N 1
ATOM 1026 C CA . GLU A 1 134 ? -6.208 -11.301 25.205 1.00 92.69 134 GLU A CA 1
ATOM 1027 C C . GLU A 1 134 ? -5.638 -9.960 24.711 1.00 92.69 134 GLU A C 1
ATOM 1029 O O . GLU A 1 134 ? -6.199 -8.920 25.044 1.00 92.69 134 GLU A O 1
ATOM 1034 N N . GLU A 1 135 ? -4.536 -9.974 23.955 1.00 93.00 135 GLU A N 1
ATOM 1035 C CA . GLU A 1 135 ? -3.897 -8.783 23.370 1.00 93.00 135 GLU A CA 1
ATOM 1036 C C . GLU A 1 135 ? -4.278 -8.589 21.890 1.00 93.00 135 GLU A C 1
ATOM 1038 O O . GLU A 1 135 ? -3.940 -7.570 21.289 1.00 93.00 135 GLU A O 1
ATOM 1043 N N . ARG A 1 136 ? -4.994 -9.548 21.283 1.00 95.81 136 ARG A N 1
ATOM 1044 C CA . ARG A 1 136 ? -5.420 -9.461 19.879 1.00 95.81 136 ARG A CA 1
ATOM 1045 C C . ARG A 1 136 ? -6.651 -8.580 19.745 1.00 95.81 136 ARG A C 1
ATOM 1047 O O . ARG A 1 136 ? -7.615 -8.727 20.494 1.00 95.81 136 ARG A O 1
ATOM 1054 N N . LEU A 1 137 ? -6.642 -7.716 18.734 1.00 96.94 137 LEU A N 1
ATOM 1055 C CA . LEU A 1 137 ? -7.737 -6.774 18.510 1.00 96.94 137 LEU A CA 1
ATOM 1056 C C . LEU A 1 137 ? -8.967 -7.452 17.897 1.00 96.94 137 LEU A C 1
ATOM 1058 O O . LEU A 1 137 ? -10.095 -7.098 18.239 1.00 96.94 137 LEU A O 1
ATOM 1062 N N . LEU A 1 138 ? -8.717 -8.427 17.016 1.00 97.81 138 LEU A N 1
ATOM 1063 C CA . LEU A 1 138 ? -9.709 -9.227 16.303 1.00 97.81 138 LEU A CA 1
ATOM 1064 C C . LEU A 1 138 ? -9.406 -10.721 16.450 1.00 97.81 138 LEU A C 1
ATOM 1066 O O . LEU A 1 138 ? -8.250 -11.151 16.557 1.00 97.81 138 LEU A O 1
ATOM 1070 N N . THR A 1 139 ? -10.448 -11.538 16.372 1.00 97.75 139 THR A N 1
ATOM 1071 C CA . THR A 1 139 ? -10.332 -12.988 16.225 1.00 97.75 139 THR A CA 1
ATOM 1072 C C . THR A 1 139 ? -9.751 -13.363 14.858 1.00 97.75 139 THR A C 1
ATOM 1074 O O . THR A 1 139 ? -9.690 -12.568 13.923 1.00 97.75 139 THR A O 1
ATOM 1077 N N . ARG A 1 140 ? -9.314 -14.620 14.718 1.00 96.81 140 ARG A N 1
ATOM 1078 C CA . ARG A 1 140 ? -8.753 -15.111 13.450 1.00 96.81 140 ARG A CA 1
ATOM 1079 C C . ARG A 1 140 ? -9.775 -15.083 12.314 1.00 96.81 140 ARG A C 1
ATOM 1081 O O . ARG A 1 140 ? -9.402 -14.802 11.179 1.00 96.81 140 ARG A O 1
ATOM 1088 N N . ASP A 1 141 ? -11.027 -15.416 12.612 1.00 97.62 141 ASP A N 1
ATOM 1089 C CA . ASP A 1 141 ? -12.082 -15.470 11.600 1.00 97.62 141 ASP A CA 1
ATOM 1090 C C . ASP A 1 141 ? -12.399 -14.056 11.089 1.00 97.62 141 ASP A C 1
ATOM 1092 O O . ASP A 1 141 ? -12.411 -13.849 9.880 1.00 97.62 141 ASP A O 1
ATOM 1096 N N . GLU A 1 142 ? -12.483 -13.066 11.981 1.00 98.19 142 GLU A N 1
ATOM 1097 C CA . GLU A 1 142 ? -12.662 -11.650 11.615 1.00 98.19 142 GLU A CA 1
ATOM 1098 C C . GLU A 1 142 ? -11.485 -11.107 10.786 1.00 98.19 142 GLU A C 1
ATOM 1100 O O . GLU A 1 142 ? -11.687 -10.395 9.805 1.00 98.19 142 GLU A O 1
ATOM 1105 N N . VAL A 1 143 ? -10.241 -11.486 11.110 1.00 97.88 143 VAL A N 1
ATOM 1106 C CA . VAL A 1 143 ? -9.075 -11.120 10.284 1.00 97.88 143 VAL A CA 1
ATOM 1107 C C . VAL A 1 143 ? -9.159 -11.739 8.887 1.00 97.88 143 VAL A C 1
ATOM 1109 O O . VAL A 1 143 ? -8.774 -11.097 7.910 1.00 97.88 143 VAL A O 1
ATOM 1112 N N . ASN A 1 144 ? -9.657 -12.971 8.755 1.00 96.88 144 ASN A N 1
ATOM 1113 C CA . ASN A 1 144 ? -9.838 -13.590 7.441 1.00 96.88 144 ASN A CA 1
ATOM 1114 C C . ASN A 1 144 ? -10.932 -12.884 6.628 1.00 96.88 144 ASN A C 1
ATOM 1116 O O . ASN A 1 144 ? -10.722 -12.628 5.445 1.00 96.88 144 ASN A O 1
ATOM 1120 N N . GLU A 1 145 ? -12.049 -12.511 7.252 1.00 96.81 145 GLU A N 1
ATOM 1121 C CA . GLU A 1 145 ? -13.098 -11.710 6.604 1.00 96.81 145 GLU A CA 1
ATOM 1122 C C . GLU A 1 145 ? -12.549 -10.355 6.128 1.00 96.81 145 GLU A C 1
ATOM 1124 O O . GLU A 1 145 ? -12.779 -9.941 4.989 1.00 96.81 145 GLU A O 1
ATOM 1129 N N . MET A 1 146 ? -11.722 -9.709 6.951 1.00 97.19 146 MET A N 1
ATOM 1130 C CA . MET A 1 146 ? -11.053 -8.460 6.595 1.00 97.19 146 MET A CA 1
ATOM 1131 C C . MET A 1 146 ? -10.055 -8.634 5.435 1.00 97.19 146 MET A C 1
ATOM 1133 O O . MET A 1 146 ? -9.992 -7.782 4.548 1.00 97.19 146 MET A O 1
ATOM 1137 N N . LYS A 1 147 ? -9.305 -9.746 5.376 1.00 97.56 147 LYS A N 1
ATOM 1138 C CA . LYS A 1 147 ? -8.444 -10.081 4.222 1.00 97.56 147 LYS A CA 1
ATOM 1139 C C . LYS A 1 147 ? -9.243 -10.217 2.935 1.00 97.56 147 LYS A C 1
ATOM 1141 O O . LYS A 1 147 ? -8.822 -9.684 1.908 1.00 97.56 147 LYS A O 1
ATOM 1146 N N . GLU A 1 148 ? -10.386 -10.896 2.986 1.00 96.88 148 GLU A N 1
ATOM 1147 C CA . GLU A 1 148 ? -11.271 -11.044 1.830 1.00 96.88 148 GLU A CA 1
ATOM 1148 C C . GLU A 1 148 ? -11.796 -9.684 1.353 1.00 96.88 148 GLU A C 1
ATOM 1150 O O . GLU A 1 148 ? -11.736 -9.394 0.156 1.00 96.88 148 GLU A O 1
ATOM 1155 N N . ALA A 1 149 ? -12.248 -8.825 2.271 1.00 97.69 149 ALA A N 1
ATOM 1156 C CA . ALA A 1 149 ? -12.717 -7.478 1.947 1.00 97.69 149 ALA A CA 1
ATOM 1157 C C . ALA A 1 149 ? -11.608 -6.607 1.333 1.00 97.69 149 ALA A C 1
ATOM 1159 O O . ALA A 1 149 ? -11.814 -5.961 0.302 1.00 97.69 149 ALA A O 1
ATOM 1160 N N . THR A 1 150 ? -10.405 -6.642 1.907 1.00 98.06 150 THR A N 1
ATOM 1161 C CA . THR A 1 150 ? -9.246 -5.912 1.382 1.00 98.06 150 THR A CA 1
ATOM 1162 C C . THR A 1 150 ? -8.834 -6.416 -0.002 1.00 98.06 150 THR A C 1
ATOM 1164 O O . THR A 1 150 ? -8.590 -5.611 -0.901 1.00 98.06 150 THR A O 1
ATOM 1167 N N . ALA A 1 151 ? -8.802 -7.732 -0.224 1.00 97.44 151 ALA A N 1
ATOM 1168 C CA . ALA A 1 151 ? -8.494 -8.293 -1.538 1.00 97.44 151 ALA A CA 1
ATOM 1169 C C . ALA A 1 151 ? -9.547 -7.917 -2.594 1.00 97.44 151 ALA A C 1
ATOM 1171 O O . ALA A 1 151 ? -9.191 -7.597 -3.729 1.00 97.44 151 ALA A O 1
ATOM 1172 N N . GLN A 1 152 ? -10.832 -7.896 -2.224 1.00 96.62 152 GLN A N 1
ATOM 1173 C CA . GLN A 1 152 ? -11.901 -7.416 -3.104 1.00 96.62 152 GLN A CA 1
ATOM 1174 C C . GLN A 1 152 ? -11.713 -5.938 -3.459 1.00 96.62 152 GLN A C 1
ATOM 1176 O O . GLN A 1 152 ? -11.784 -5.591 -4.636 1.00 96.62 152 GLN A O 1
ATOM 1181 N N . LYS A 1 153 ? -11.379 -5.080 -2.486 1.00 97.44 153 LYS A N 1
ATOM 1182 C CA . LYS A 1 153 ? -11.084 -3.662 -2.740 1.00 97.44 153 LYS A CA 1
ATOM 1183 C C . LYS A 1 153 ? -9.900 -3.476 -3.697 1.00 97.44 153 LYS A C 1
ATOM 1185 O O . LYS A 1 153 ? -9.953 -2.638 -4.596 1.00 97.44 153 LYS A O 1
ATOM 1190 N N . ILE A 1 154 ? -8.843 -4.277 -3.552 1.00 97.31 154 ILE A N 1
ATOM 1191 C CA . ILE A 1 154 ? -7.696 -4.259 -4.474 1.00 97.31 154 ILE A CA 1
ATOM 1192 C C . ILE A 1 154 ? -8.121 -4.707 -5.881 1.00 97.31 154 ILE A C 1
ATOM 1194 O O . ILE A 1 154 ? -7.742 -4.068 -6.864 1.00 97.31 154 ILE A O 1
ATOM 1198 N N . GLN A 1 155 ? -8.939 -5.759 -5.991 1.00 96.62 155 GLN A N 1
ATOM 1199 C CA . GLN A 1 155 ? -9.484 -6.227 -7.269 1.00 96.62 155 GLN A CA 1
ATOM 1200 C C . GLN A 1 155 ? -10.346 -5.152 -7.952 1.00 96.62 155 GLN A C 1
ATOM 1202 O O . GLN A 1 155 ? -10.201 -4.957 -9.155 1.00 96.62 155 GLN A O 1
ATOM 1207 N N . GLU A 1 156 ? -11.182 -4.412 -7.215 1.00 96.81 156 GLU A N 1
ATOM 1208 C CA . GLU A 1 156 ? -11.958 -3.282 -7.760 1.00 96.81 156 GLU A CA 1
ATOM 1209 C C . GLU A 1 156 ? -11.041 -2.231 -8.403 1.00 96.81 156 GLU A C 1
ATOM 1211 O O . GLU A 1 156 ? -11.270 -1.783 -9.525 1.00 96.81 156 GLU A O 1
ATOM 1216 N N . TYR A 1 157 ? -9.947 -1.878 -7.725 1.00 96.81 157 TYR A N 1
ATOM 1217 C CA . TYR A 1 157 ? -8.949 -0.950 -8.258 1.00 96.81 157 TYR A CA 1
ATOM 1218 C C . TYR A 1 157 ? -8.190 -1.509 -9.464 1.00 96.81 157 TYR A C 1
ATOM 1220 O O . TYR A 1 157 ? -7.815 -0.748 -10.361 1.00 96.81 157 TYR A O 1
ATOM 1228 N N . ALA A 1 158 ? -7.943 -2.818 -9.489 1.00 95.88 158 ALA A N 1
ATOM 1229 C CA . ALA A 1 158 ? -7.336 -3.499 -10.624 1.00 95.88 158 ALA A CA 1
ATOM 1230 C C . ALA A 1 158 ? -8.256 -3.448 -11.855 1.00 95.88 158 ALA A C 1
ATOM 1232 O O . ALA A 1 158 ? -7.798 -3.126 -12.953 1.00 95.88 158 ALA A O 1
ATOM 1233 N N . ASP A 1 159 ? -9.549 -3.718 -11.661 1.00 95.81 159 ASP A N 1
ATOM 1234 C CA . ASP A 1 159 ? -10.570 -3.722 -12.712 1.00 95.81 159 ASP A CA 1
ATOM 1235 C C . ASP A 1 159 ? -10.830 -2.315 -13.275 1.00 95.81 159 ASP A C 1
ATOM 1237 O O . ASP A 1 159 ? -11.066 -2.161 -14.475 1.00 95.81 159 ASP A O 1
ATOM 1241 N N . ASP A 1 160 ? -10.718 -1.287 -12.429 1.00 95.88 160 ASP A N 1
ATOM 1242 C CA . ASP A 1 160 ? -10.862 0.124 -12.804 1.00 95.88 160 ASP A CA 1
ATOM 1243 C C . ASP A 1 160 ? -9.588 0.757 -13.393 1.00 95.88 160 ASP A C 1
ATOM 1245 O O . ASP A 1 160 ? -9.582 1.951 -13.699 1.00 95.88 160 ASP A O 1
ATOM 1249 N N . ASP A 1 161 ? -8.503 -0.008 -13.538 1.00 93.38 161 ASP A N 1
ATOM 1250 C CA . ASP A 1 161 ? -7.192 0.482 -13.987 1.00 93.38 161 ASP A CA 1
ATOM 1251 C C . ASP A 1 161 ? -6.591 1.590 -13.098 1.00 93.38 161 ASP A C 1
ATOM 1253 O O . ASP A 1 161 ? -5.885 2.493 -13.548 1.00 93.38 161 ASP A O 1
ATOM 1257 N N . ARG A 1 162 ? -6.895 1.536 -11.797 1.00 94.31 162 ARG A N 1
ATOM 1258 C CA . ARG A 1 162 ? -6.405 2.481 -10.782 1.00 94.31 162 ARG A CA 1
ATOM 1259 C C . ARG A 1 162 ? -5.295 1.896 -9.915 1.00 94.31 162 ARG A C 1
ATOM 1261 O O . ARG A 1 162 ? -4.614 2.653 -9.229 1.00 94.31 162 ARG A O 1
ATOM 1268 N N . LEU A 1 163 ? -5.076 0.582 -9.946 1.00 94.50 163 LEU A N 1
ATOM 1269 C CA . LEU A 1 163 ? -4.157 -0.108 -9.034 1.00 94.50 163 LEU A CA 1
ATOM 1270 C C . LEU A 1 163 ? -2.711 0.421 -9.096 1.00 94.50 163 LEU A C 1
ATOM 1272 O O . LEU A 1 163 ? -2.116 0.624 -8.047 1.00 94.50 163 LEU A O 1
ATOM 1276 N N . LEU A 1 164 ? -2.173 0.747 -10.281 1.00 92.44 164 LEU A N 1
ATOM 1277 C CA . LEU A 1 164 ? -0.815 1.319 -10.414 1.00 92.44 164 LEU A CA 1
ATOM 1278 C C . LEU A 1 164 ? -0.676 2.753 -9.871 1.00 92.44 164 LEU A C 1
ATOM 1280 O O . LEU A 1 164 ? 0.440 3.231 -9.689 1.00 92.44 164 LEU A O 1
ATOM 1284 N N . SER A 1 165 ? -1.790 3.449 -9.625 1.00 89.56 165 SER A N 1
ATOM 1285 C CA . SER A 1 165 ? -1.777 4.796 -9.036 1.00 89.56 165 SER A CA 1
ATOM 1286 C C . SER A 1 165 ? -1.715 4.783 -7.506 1.00 89.56 165 SER A C 1
ATOM 1288 O O . SER A 1 165 ? -1.513 5.830 -6.889 1.00 89.56 165 SER A O 1
ATOM 1290 N N . ILE A 1 166 ? -1.881 3.609 -6.890 1.00 91.81 166 ILE A N 1
ATOM 1291 C CA . ILE A 1 166 ? -1.878 3.461 -5.440 1.00 91.81 166 ILE A CA 1
ATOM 1292 C C . ILE A 1 166 ? -0.427 3.516 -4.916 1.00 91.81 166 ILE A C 1
ATOM 1294 O O . ILE A 1 166 ? 0.471 2.886 -5.494 1.00 91.81 166 ILE A O 1
ATOM 1298 N N . PRO A 1 167 ? -0.150 4.223 -3.803 1.00 88.12 167 PRO A N 1
ATOM 1299 C CA . PRO A 1 167 ? 1.165 4.184 -3.171 1.00 88.12 167 PRO A CA 1
ATOM 1300 C C . PRO A 1 167 ? 1.614 2.752 -2.843 1.00 88.12 167 PRO A C 1
ATOM 1302 O O . PRO A 1 167 ? 0.835 1.919 -2.389 1.00 88.12 167 PRO A O 1
ATOM 1305 N N . LYS A 1 168 ? 2.914 2.483 -3.025 1.00 85.44 168 LYS A N 1
ATOM 1306 C CA . LYS A 1 168 ? 3.552 1.190 -2.706 1.00 85.44 168 LYS A CA 1
ATOM 1307 C C . LYS A 1 168 ? 2.896 -0.007 -3.416 1.00 85.44 168 LYS A C 1
ATOM 1309 O O . LYS A 1 168 ? 2.809 -1.092 -2.840 1.00 85.44 168 LYS A O 1
ATOM 1314 N N . THR A 1 169 ? 2.495 0.163 -4.680 1.00 91.00 169 THR A N 1
ATOM 1315 C CA . THR A 1 169 ? 1.805 -0.876 -5.471 1.00 91.00 169 THR A CA 1
ATOM 1316 C C . THR A 1 169 ? 2.513 -2.239 -5.441 1.00 91.00 169 THR A C 1
ATOM 1318 O O . THR A 1 169 ? 1.850 -3.270 -5.355 1.00 91.00 169 THR A O 1
ATOM 1321 N N . TRP A 1 170 ? 3.850 -2.282 -5.429 1.00 87.88 170 TRP A N 1
ATOM 1322 C CA . TRP A 1 170 ? 4.591 -3.547 -5.330 1.00 87.88 170 TRP A CA 1
ATOM 1323 C C . TRP A 1 170 ? 4.238 -4.369 -4.074 1.00 87.88 170 TRP A C 1
ATOM 1325 O O . TRP A 1 170 ? 4.149 -5.596 -4.149 1.00 87.88 170 TRP A O 1
ATOM 1335 N N . ARG A 1 171 ? 4.000 -3.710 -2.925 1.00 89.00 171 ARG A N 1
ATOM 1336 C CA . ARG A 1 171 ? 3.563 -4.375 -1.683 1.00 89.00 171 ARG A CA 1
ATOM 1337 C C . ARG A 1 171 ? 2.139 -4.882 -1.821 1.00 89.00 171 ARG A C 1
ATOM 1339 O O . ARG A 1 171 ? 1.859 -5.990 -1.380 1.00 89.00 171 ARG A O 1
ATOM 1346 N N . ILE A 1 172 ? 1.281 -4.098 -2.472 1.00 93.75 172 ILE A N 1
ATOM 1347 C CA . ILE A 1 172 ? -0.113 -4.465 -2.743 1.00 93.75 172 ILE A CA 1
ATOM 1348 C C . ILE A 1 172 ? -0.182 -5.728 -3.573 1.00 93.75 172 ILE A C 1
ATOM 1350 O O . ILE A 1 172 ? -0.812 -6.689 -3.149 1.00 93.75 172 ILE A O 1
ATOM 1354 N N . LEU A 1 173 ? 0.524 -5.775 -4.700 1.00 93.31 173 LEU A N 1
ATOM 1355 C CA . LEU A 1 173 ? 0.541 -6.967 -5.543 1.00 93.31 173 LEU A CA 1
ATOM 1356 C C . LEU A 1 173 ? 1.065 -8.194 -4.786 1.00 93.31 173 LEU A C 1
ATOM 1358 O O . LEU A 1 173 ? 0.504 -9.280 -4.932 1.00 93.31 173 LEU A O 1
ATOM 1362 N N . LYS A 1 174 ? 2.092 -8.011 -3.943 1.00 89.56 174 LYS A N 1
ATOM 1363 C CA . LYS A 1 174 ? 2.682 -9.100 -3.159 1.00 89.56 174 LYS A CA 1
ATOM 1364 C C . LYS A 1 174 ? 1.670 -9.673 -2.164 1.00 89.56 174 LYS A C 1
ATOM 1366 O O . LYS A 1 174 ? 1.414 -10.871 -2.185 1.00 89.56 174 LYS A O 1
ATOM 1371 N N . ASN A 1 175 ? 1.088 -8.823 -1.320 1.00 91.94 175 ASN A N 1
ATOM 1372 C CA . ASN A 1 175 ? 0.197 -9.265 -0.244 1.00 91.94 175 ASN A CA 1
ATOM 1373 C C . ASN A 1 175 ? -1.202 -9.640 -0.751 1.00 91.94 175 ASN A C 1
ATOM 1375 O O . ASN A 1 175 ? -1.884 -10.444 -0.125 1.00 91.94 175 ASN A O 1
ATOM 1379 N N . TRP A 1 176 ? -1.637 -9.103 -1.894 1.00 94.31 176 TRP A N 1
ATOM 1380 C CA . TRP A 1 176 ? -2.913 -9.483 -2.498 1.00 94.31 176 TRP A CA 1
ATOM 1381 C C . TRP A 1 176 ? -2.962 -10.990 -2.782 1.00 94.31 176 TRP A C 1
ATOM 1383 O O . TRP A 1 176 ? -3.944 -11.640 -2.425 1.00 94.31 176 TRP A O 1
ATOM 1393 N N . SER A 1 177 ? -1.869 -11.565 -3.300 1.00 87.31 177 SER A N 1
ATOM 1394 C CA . SER A 1 177 ? -1.765 -13.015 -3.519 1.00 87.31 177 SER A CA 1
ATOM 1395 C C . SER A 1 177 ? -1.911 -13.821 -2.226 1.00 87.31 177 SER A C 1
ATOM 1397 O O . SER A 1 177 ? -2.418 -14.944 -2.260 1.00 87.31 177 SER A O 1
ATOM 1399 N N . ASP A 1 178 ? -1.440 -13.274 -1.105 1.00 88.12 178 ASP A N 1
ATOM 1400 C CA . ASP A 1 178 ? -1.489 -13.933 0.201 1.00 88.12 178 ASP A CA 1
ATOM 1401 C C . ASP A 1 178 ? -2.900 -13.874 0.810 1.00 88.12 178 ASP A C 1
ATOM 1403 O O . ASP A 1 178 ? -3.286 -14.772 1.559 1.00 88.12 178 ASP A O 1
ATOM 1407 N N . PHE A 1 179 ? -3.688 -12.843 0.484 1.00 90.25 179 PHE A N 1
ATOM 1408 C CA . PHE A 1 179 ? -5.025 -12.634 1.048 1.00 90.25 179 PHE A CA 1
ATOM 1409 C C . PHE A 1 179 ? -6.110 -13.451 0.349 1.00 90.25 179 PHE A C 1
ATOM 1411 O O . PHE A 1 179 ? -6.933 -14.061 1.027 1.00 90.25 179 PHE A O 1
ATOM 1418 N N . ASP A 1 180 ? -6.130 -13.483 -0.986 1.00 86.25 180 ASP A N 1
ATOM 1419 C CA . ASP A 1 180 ? -7.171 -14.204 -1.735 1.00 86.25 180 ASP A CA 1
ATOM 1420 C C . ASP A 1 180 ? -6.758 -15.627 -2.150 1.00 86.25 180 ASP A C 1
ATOM 1422 O O . ASP A 1 180 ? -7.582 -16.397 -2.658 1.00 86.25 180 ASP A O 1
ATOM 1426 N N . GLY A 1 181 ? -5.483 -15.987 -1.948 1.00 81.62 181 GLY A N 1
ATOM 1427 C CA . GLY A 1 181 ? -4.909 -17.270 -2.354 1.00 81.62 181 GLY A CA 1
ATOM 1428 C C . GLY A 1 181 ? -4.988 -17.525 -3.864 1.00 81.62 181 GLY A C 1
ATOM 1429 O O . GLY A 1 181 ? -4.953 -18.680 -4.305 1.00 81.62 181 GLY A O 1
ATOM 1430 N N . SER A 1 182 ? -5.156 -16.472 -4.663 1.00 86.19 182 SER A N 1
ATOM 1431 C CA . SER A 1 182 ? -5.462 -16.527 -6.084 1.00 86.19 182 SER A CA 1
ATOM 1432 C C . SER A 1 182 ? -4.305 -16.002 -6.938 1.00 86.19 182 SER A C 1
ATOM 1434 O O . SER A 1 182 ? -3.437 -15.256 -6.506 1.00 86.19 182 SER A O 1
ATOM 1436 N N . ASP A 1 183 ? -4.302 -16.382 -8.219 1.00 89.25 183 ASP A N 1
ATOM 1437 C CA . ASP A 1 183 ? -3.331 -15.886 -9.209 1.00 89.25 183 ASP A CA 1
ATOM 1438 C C . ASP A 1 183 ? -3.731 -14.500 -9.780 1.00 89.25 183 ASP A C 1
ATOM 1440 O O . ASP A 1 183 ? -3.321 -14.134 -10.882 1.00 89.25 183 ASP A O 1
ATOM 1444 N N . ALA A 1 184 ? -4.621 -13.752 -9.108 1.00 92.50 184 ALA A N 1
ATOM 1445 C CA . ALA A 1 184 ? -5.117 -12.457 -9.589 1.00 92.50 184 ALA A CA 1
ATOM 1446 C C . ALA A 1 184 ? -4.013 -11.403 -9.787 1.00 92.50 184 ALA A C 1
ATOM 1448 O O . ALA A 1 184 ? -3.985 -10.828 -10.881 1.00 92.50 184 ALA A O 1
ATOM 1449 N N . PRO A 1 185 ? -3.050 -11.215 -8.859 1.00 92.81 185 PRO A N 1
ATOM 1450 C CA . PRO A 1 185 ? -1.958 -10.256 -9.053 1.00 92.81 185 PRO A CA 1
ATOM 1451 C C . PRO A 1 185 ? -1.128 -10.549 -10.307 1.00 92.81 185 PRO A C 1
ATOM 1453 O O . PRO A 1 185 ? -0.811 -9.646 -11.079 1.00 92.81 185 PRO A O 1
ATOM 1456 N N . ASN A 1 186 ? -0.840 -11.827 -10.574 1.00 92.19 186 ASN A N 1
ATOM 1457 C CA . ASN A 1 186 ? -0.081 -12.246 -11.755 1.00 92.19 186 ASN A CA 1
ATOM 1458 C C . ASN A 1 186 ? -0.865 -12.043 -13.052 1.00 92.19 186 ASN A C 1
ATOM 1460 O O . ASN A 1 186 ? -0.299 -11.622 -14.062 1.00 92.19 186 ASN A O 1
ATOM 1464 N N . ARG A 1 187 ? -2.175 -12.327 -13.055 1.00 92.88 187 ARG A N 1
ATOM 1465 C CA . ARG A 1 187 ? -3.032 -12.034 -14.214 1.00 92.88 187 ARG A CA 1
ATOM 1466 C C . ARG A 1 187 ? -3.095 -10.537 -14.492 1.00 92.88 187 ARG A C 1
ATOM 1468 O O . ARG A 1 187 ? -2.983 -10.148 -15.654 1.00 92.88 187 ARG A O 1
ATOM 1475 N N . TYR A 1 188 ? -3.237 -9.726 -13.445 1.00 95.00 188 TYR A N 1
ATOM 1476 C CA . TYR A 1 188 ? -3.206 -8.274 -13.555 1.00 95.00 188 TYR A CA 1
ATOM 1477 C C . TYR A 1 188 ? -1.872 -7.800 -14.142 1.00 95.00 188 TYR A C 1
ATOM 1479 O O . TYR A 1 188 ? -1.871 -7.136 -15.176 1.00 95.00 188 TYR A O 1
ATOM 1487 N N . ALA A 1 189 ? -0.740 -8.222 -13.574 1.00 93.81 189 ALA A N 1
ATOM 1488 C CA . ALA A 1 189 ? 0.583 -7.838 -14.059 1.00 93.81 189 ALA A CA 1
ATOM 1489 C C . ALA A 1 189 ? 0.802 -8.209 -15.535 1.00 93.81 189 ALA A C 1
ATOM 1491 O O . ALA A 1 189 ? 1.210 -7.368 -16.333 1.00 93.81 189 ALA A O 1
ATOM 1492 N N . ARG A 1 190 ? 0.438 -9.430 -15.949 1.00 91.81 190 ARG A N 1
ATOM 1493 C CA . ARG A 1 190 ? 0.515 -9.837 -17.365 1.00 91.81 190 ARG A CA 1
ATOM 1494 C C . ARG A 1 190 ? -0.310 -8.923 -18.270 1.00 91.81 190 ARG A C 1
ATOM 1496 O O . ARG A 1 190 ? 0.188 -8.499 -19.303 1.00 91.81 190 ARG A O 1
ATOM 1503 N N . SER A 1 191 ? -1.523 -8.551 -17.854 1.00 93.69 191 SER A N 1
ATOM 1504 C CA . SER A 1 191 ? -2.368 -7.623 -18.622 1.00 93.69 191 SER A CA 1
ATOM 1505 C C . SER A 1 191 ? -1.790 -6.207 -18.753 1.00 93.69 191 SER A C 1
ATOM 1507 O O . SER A 1 191 ? -2.208 -5.464 -19.632 1.00 93.69 191 SER A O 1
ATOM 1509 N N . LYS A 1 192 ? -0.826 -5.833 -17.901 1.00 94.81 192 LYS A N 1
ATOM 1510 C CA . LYS A 1 192 ? -0.158 -4.524 -17.898 1.00 94.81 192 LYS A CA 1
ATOM 1511 C C . LYS A 1 192 ? 1.221 -4.546 -18.547 1.00 94.81 192 LYS A C 1
ATOM 1513 O O . LYS A 1 192 ? 1.997 -3.626 -18.351 1.00 94.81 192 LYS A O 1
ATOM 1518 N N . THR A 1 193 ? 1.563 -5.583 -19.311 1.00 94.19 193 THR A N 1
ATOM 1519 C CA . THR A 1 193 ? 2.916 -5.710 -19.890 1.00 94.19 193 THR A CA 1
ATOM 1520 C C . THR A 1 193 ? 2.948 -6.062 -21.378 1.00 94.19 193 THR A C 1
ATOM 1522 O O . THR A 1 193 ? 4.034 -6.299 -21.927 1.00 94.19 193 THR A O 1
ATOM 1525 N N . ASP A 1 194 ? 1.781 -6.024 -22.032 1.00 91.31 194 ASP A N 1
ATOM 1526 C CA . ASP A 1 194 ? 1.575 -6.390 -23.438 1.00 91.31 194 ASP A CA 1
ATOM 1527 C C . ASP A 1 194 ? 2.203 -5.381 -24.411 1.00 91.31 194 ASP A C 1
ATOM 1529 O O . ASP A 1 194 ? 2.823 -5.770 -25.407 1.00 91.31 194 ASP A O 1
ATOM 1533 N N . SER A 1 195 ? 2.071 -4.081 -24.137 1.00 94.44 195 SER A N 1
ATOM 1534 C CA . SER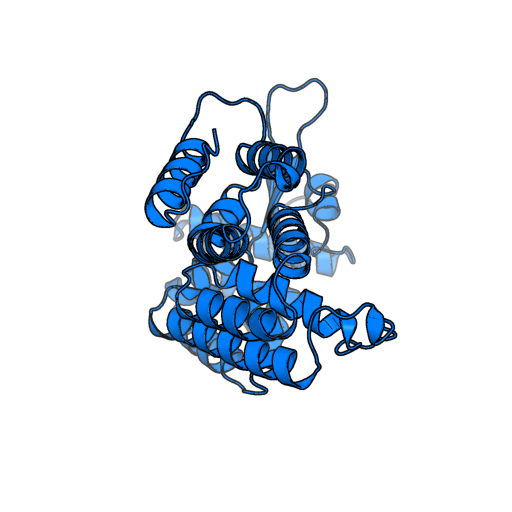 A 1 195 ? 2.713 -3.022 -24.918 1.00 94.44 195 SER A CA 1
ATOM 1535 C C . SER A 1 195 ? 3.927 -2.416 -24.208 1.00 94.44 195 SER A C 1
ATOM 1537 O O . SER A 1 195 ? 4.201 -2.673 -23.035 1.00 94.44 195 SER A O 1
ATOM 1539 N N . ARG A 1 196 ? 4.698 -1.605 -24.946 1.00 95.12 196 ARG A N 1
ATOM 1540 C CA . ARG A 1 196 ? 5.835 -0.860 -24.387 1.00 95.12 196 ARG A CA 1
ATOM 1541 C C . ARG A 1 196 ? 5.383 0.104 -23.294 1.00 95.12 196 ARG A C 1
ATOM 1543 O O . ARG A 1 196 ? 6.002 0.130 -22.239 1.00 95.12 196 ARG A O 1
ATOM 1550 N N . ASP A 1 197 ? 4.348 0.888 -23.574 1.00 94.88 197 ASP A N 1
ATOM 1551 C CA . ASP A 1 197 ? 3.924 1.964 -22.684 1.00 94.88 197 ASP A CA 1
ATOM 1552 C C . ASP A 1 197 ? 3.290 1.368 -21.414 1.00 94.88 197 ASP A C 1
ATOM 1554 O O . ASP A 1 197 ? 3.720 1.711 -20.321 1.00 94.88 197 ASP A O 1
ATOM 1558 N N . GLU A 1 198 ? 2.423 0.354 -21.544 1.00 95.00 198 GLU A N 1
ATOM 1559 C CA . GLU A 1 198 ? 1.866 -0.368 -20.383 1.00 95.00 198 GLU A CA 1
ATOM 1560 C C . GLU A 1 198 ? 2.962 -1.007 -19.523 1.00 95.00 198 GLU A C 1
ATOM 1562 O O . GLU A 1 198 ? 2.933 -0.896 -18.302 1.00 95.00 198 GLU A O 1
ATOM 1567 N N . PHE A 1 199 ? 3.967 -1.633 -20.148 1.00 96.88 199 PHE A N 1
ATOM 1568 C CA . PHE A 1 199 ? 5.091 -2.211 -19.415 1.00 96.88 199 PHE A CA 1
ATOM 1569 C C . PHE A 1 199 ? 5.877 -1.155 -18.637 1.00 96.88 199 PHE A C 1
ATOM 1571 O O . PHE A 1 199 ? 6.245 -1.396 -17.492 1.00 96.88 199 PHE A O 1
ATOM 1578 N N . LEU A 1 200 ? 6.133 0.013 -19.230 1.00 96.75 200 LEU A N 1
ATOM 1579 C CA . LEU A 1 200 ? 6.828 1.104 -18.545 1.00 96.75 200 LEU A CA 1
ATOM 1580 C C . LEU A 1 200 ? 5.986 1.692 -17.405 1.00 96.75 200 LEU A C 1
ATOM 1582 O O . LEU A 1 200 ? 6.545 1.973 -16.347 1.00 96.75 200 LEU A O 1
ATOM 1586 N N . ASP A 1 201 ? 4.669 1.802 -17.580 1.00 94.31 201 ASP A N 1
ATOM 1587 C CA . ASP A 1 201 ? 3.745 2.233 -16.526 1.00 94.31 201 ASP A CA 1
ATOM 1588 C C . ASP A 1 201 ? 3.701 1.216 -15.375 1.00 94.31 201 ASP A C 1
ATOM 1590 O O . ASP A 1 201 ? 3.766 1.585 -14.200 1.00 94.31 201 ASP A O 1
ATOM 1594 N N . PHE A 1 202 ? 3.674 -0.081 -15.698 1.00 95.81 202 PHE A N 1
ATOM 1595 C CA . PHE A 1 202 ? 3.752 -1.156 -14.712 1.00 95.81 202 PHE A CA 1
ATOM 1596 C C . PHE A 1 202 ? 5.046 -1.071 -13.901 1.00 95.81 202 PHE A C 1
ATOM 1598 O O . PHE A 1 202 ? 5.006 -1.091 -12.673 1.00 95.81 202 PHE A O 1
ATOM 1605 N N . LEU A 1 203 ? 6.190 -0.911 -14.572 1.00 96.00 203 LEU A N 1
ATOM 1606 C CA . LEU A 1 203 ? 7.492 -0.748 -13.925 1.00 96.00 203 LEU A CA 1
ATOM 1607 C C . LEU A 1 203 ? 7.555 0.505 -13.045 1.00 96.00 203 LEU A C 1
ATOM 1609 O O . LEU A 1 203 ? 8.141 0.454 -11.961 1.00 96.00 203 LEU A O 1
ATOM 1613 N N . ALA A 1 204 ? 6.956 1.611 -13.494 1.00 93.75 204 ALA A N 1
ATOM 1614 C CA . ALA A 1 204 ? 6.913 2.864 -12.748 1.00 93.75 204 ALA A CA 1
ATOM 1615 C C . ALA A 1 204 ? 6.177 2.706 -11.406 1.00 93.75 204 ALA A C 1
ATOM 1617 O O . ALA A 1 204 ? 6.617 3.273 -10.408 1.00 93.75 204 ALA A O 1
ATOM 1618 N N . GLY A 1 205 ? 5.133 1.870 -11.343 1.00 91.44 205 GLY A N 1
ATOM 1619 C CA . GLY A 1 205 ? 4.399 1.570 -10.103 1.00 91.44 205 GLY A CA 1
ATOM 1620 C C . GLY A 1 205 ? 5.227 0.871 -9.009 1.00 91.44 205 GLY A C 1
ATOM 1621 O O . GLY A 1 205 ? 4.813 0.817 -7.850 1.00 91.44 205 GLY A O 1
ATOM 1622 N N . PHE A 1 206 ? 6.406 0.347 -9.349 1.00 92.88 206 PHE A N 1
ATOM 1623 C CA . PHE A 1 206 ? 7.342 -0.273 -8.403 1.00 92.88 206 PHE A CA 1
ATOM 1624 C C . PHE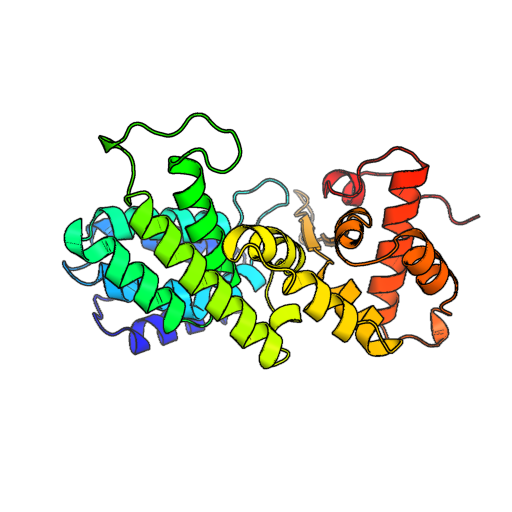 A 1 206 ? 8.438 0.687 -7.930 1.00 92.88 206 PHE A C 1
ATOM 1626 O O . PHE A 1 206 ? 9.187 0.343 -7.014 1.00 92.88 206 PHE A O 1
ATOM 1633 N N . LEU A 1 207 ? 8.544 1.881 -8.523 1.00 91.38 207 LEU A N 1
ATOM 1634 C CA . LEU A 1 207 ? 9.473 2.892 -8.038 1.00 91.38 207 LEU A CA 1
ATOM 1635 C C . LEU A 1 207 ? 9.015 3.398 -6.671 1.00 91.38 207 LEU A C 1
ATOM 1637 O O . LEU A 1 207 ? 7.851 3.734 -6.457 1.00 91.38 207 LEU A O 1
ATOM 1641 N N . LEU A 1 208 ? 9.965 3.500 -5.754 1.00 87.25 208 LEU A N 1
ATOM 1642 C CA . LEU A 1 208 ? 9.786 4.153 -4.468 1.00 87.25 208 LEU A CA 1
ATOM 1643 C C . LEU A 1 208 ? 10.571 5.456 -4.453 1.00 87.25 208 LEU A C 1
ATOM 1645 O O . LEU A 1 208 ? 11.625 5.553 -5.080 1.00 87.25 208 LEU A O 1
ATOM 1649 N N . SER A 1 209 ? 10.087 6.452 -3.718 1.00 85.06 209 SER A N 1
ATOM 1650 C CA . SER A 1 209 ? 10.839 7.673 -3.445 1.00 85.06 209 SER A CA 1
ATOM 1651 C C . SER A 1 209 ? 11.338 7.694 -2.004 1.00 85.06 209 SER A C 1
ATOM 1653 O O . SER A 1 209 ? 10.802 7.053 -1.099 1.00 85.06 209 SER A O 1
ATOM 1655 N N . SER A 1 210 ? 12.450 8.389 -1.803 1.00 79.31 210 SER A N 1
ATOM 1656 C CA . SER A 1 210 ? 13.094 8.565 -0.513 1.00 79.31 210 SER A CA 1
ATOM 1657 C C . SER A 1 210 ? 13.673 9.970 -0.436 1.00 79.31 210 SER A C 1
ATOM 1659 O O . SER A 1 210 ? 14.484 10.364 -1.277 1.00 79.31 210 SER A O 1
ATOM 1661 N N . ALA A 1 211 ? 13.275 10.733 0.579 1.00 74.88 211 ALA A N 1
ATOM 1662 C CA . ALA A 1 211 ? 13.708 12.110 0.768 1.00 74.88 211 ALA A CA 1
ATOM 1663 C C . ALA A 1 211 ? 14.793 12.205 1.848 1.00 74.88 211 ALA A C 1
ATOM 1665 O O . ALA A 1 211 ? 14.552 11.901 3.015 1.00 74.88 211 ALA A O 1
ATOM 1666 N N . LEU A 1 212 ? 15.991 12.684 1.494 1.00 68.62 212 LEU A N 1
ATOM 1667 C CA . LEU A 1 212 ? 17.047 12.975 2.467 1.00 68.62 212 LEU A CA 1
ATOM 1668 C C . LEU A 1 212 ? 17.126 14.485 2.735 1.00 68.62 212 LEU A C 1
ATOM 1670 O O . LEU A 1 212 ? 17.355 15.287 1.825 1.00 68.62 212 LEU A O 1
ATOM 1674 N N . ARG A 1 213 ? 16.973 14.878 4.006 1.00 67.31 213 ARG A N 1
ATOM 1675 C CA . ARG A 1 213 ? 17.227 16.247 4.484 1.00 67.31 213 ARG A CA 1
ATOM 1676 C C . ARG A 1 213 ? 18.617 16.316 5.118 1.00 67.31 213 ARG A C 1
ATOM 1678 O O . ARG A 1 213 ? 18.818 15.860 6.241 1.00 67.31 213 ARG A O 1
ATOM 1685 N N . THR A 1 214 ? 19.591 16.901 4.423 1.00 59.41 214 THR A N 1
ATOM 1686 C CA . THR A 1 214 ? 20.939 17.112 4.977 1.00 59.41 214 THR A CA 1
ATOM 1687 C C . THR A 1 214 ? 20.958 18.289 5.951 1.00 59.41 214 THR A C 1
ATOM 1689 O O . THR A 1 214 ? 20.573 19.410 5.611 1.00 59.41 214 THR A O 1
ATOM 1692 N N . SER A 1 215 ? 21.464 18.067 7.167 1.00 50.53 215 SER A N 1
ATOM 1693 C CA . SER A 1 215 ? 21.634 19.123 8.170 1.00 50.53 215 SER A CA 1
ATOM 1694 C C . SER A 1 215 ? 22.564 20.227 7.646 1.00 50.53 215 SER A C 1
ATOM 1696 O O . SER A 1 215 ? 23.755 19.992 7.444 1.00 50.53 215 SER A O 1
ATOM 1698 N N . GLY A 1 216 ? 22.028 21.434 7.437 1.00 54.78 216 GLY A N 1
ATOM 1699 C CA . GLY A 1 216 ? 22.777 22.605 6.958 1.00 54.78 216 GLY A CA 1
ATOM 1700 C C . GLY A 1 216 ? 22.535 22.987 5.492 1.00 54.78 216 GLY A C 1
ATOM 1701 O O . GLY A 1 216 ? 22.950 24.072 5.087 1.00 54.78 216 GLY A O 1
ATOM 1702 N N . SER A 1 217 ? 21.824 22.162 4.717 1.00 52.53 217 SER A N 1
ATOM 1703 C CA . SER A 1 217 ? 21.314 22.518 3.387 1.00 52.53 217 SER A CA 1
ATOM 1704 C C . SER A 1 217 ? 19.801 22.715 3.444 1.00 52.53 217 SER A C 1
ATOM 1706 O O . SER A 1 217 ? 19.091 21.839 3.923 1.00 52.53 217 SER A O 1
ATOM 1708 N N . PHE A 1 218 ? 19.288 23.822 2.906 1.00 54.16 218 PHE A N 1
ATOM 1709 C CA . PHE A 1 218 ? 17.843 24.081 2.798 1.00 54.16 218 PHE A CA 1
ATOM 1710 C C . PHE A 1 218 ? 17.133 23.229 1.720 1.00 54.16 218 PHE A C 1
ATOM 1712 O O . PHE A 1 218 ? 15.990 23.513 1.385 1.00 54.16 218 PHE A O 1
ATOM 1719 N N . GLY A 1 219 ? 17.801 22.223 1.142 1.00 58.59 219 GLY A N 1
ATOM 1720 C CA . GLY A 1 219 ? 17.251 21.376 0.082 1.00 58.59 219 GLY A CA 1
ATOM 1721 C C . GLY A 1 219 ? 16.898 19.979 0.587 1.00 58.59 219 GLY A C 1
ATOM 1722 O O . GLY A 1 219 ? 17.724 19.330 1.229 1.00 58.59 219 GLY A O 1
ATOM 1723 N N . VAL A 1 220 ? 15.689 19.522 0.264 1.00 64.75 220 VAL A N 1
ATOM 1724 C CA . VAL A 1 220 ? 15.312 18.104 0.292 1.00 64.75 220 VAL A CA 1
ATOM 1725 C C . VAL A 1 220 ? 15.847 17.479 -0.996 1.00 64.75 220 VAL A C 1
ATOM 1727 O O . VAL A 1 220 ? 15.572 17.997 -2.076 1.00 64.75 220 VAL A O 1
ATOM 1730 N N . THR A 1 221 ? 16.638 16.409 -0.901 1.00 72.50 221 THR A N 1
ATOM 1731 C CA . THR A 1 221 ? 17.006 15.615 -2.084 1.00 72.50 221 THR A CA 1
ATOM 1732 C C . THR A 1 221 ? 16.120 14.383 -2.118 1.00 72.50 221 THR A C 1
ATOM 1734 O O . THR A 1 221 ? 16.308 13.468 -1.317 1.00 72.50 221 THR A O 1
ATOM 1737 N N . GLU A 1 222 ? 15.148 14.376 -3.024 1.00 80.38 222 GLU A N 1
ATOM 1738 C CA . GLU A 1 222 ? 14.370 13.183 -3.341 1.00 80.38 222 GLU A CA 1
ATOM 1739 C C . GLU A 1 222 ? 15.195 12.267 -4.253 1.00 80.38 222 GLU A C 1
ATOM 1741 O O . GLU A 1 222 ? 15.803 12.717 -5.229 1.00 80.38 222 GLU A O 1
ATOM 1746 N N . ARG A 1 223 ? 15.248 10.978 -3.919 1.00 85.31 223 ARG A N 1
ATOM 1747 C CA . ARG A 1 223 ? 15.791 9.933 -4.786 1.00 85.31 223 ARG A CA 1
ATOM 1748 C C . ARG A 1 223 ? 14.753 8.847 -4.988 1.00 85.31 223 ARG A C 1
ATOM 1750 O O . ARG A 1 223 ? 14.217 8.312 -4.022 1.00 85.31 223 ARG A O 1
ATOM 1757 N N . PHE A 1 224 ? 14.541 8.502 -6.251 1.00 89.62 224 PHE A N 1
ATOM 1758 C CA . PHE A 1 224 ? 13.810 7.305 -6.631 1.00 89.62 224 PHE A CA 1
ATOM 1759 C C . PHE A 1 224 ? 14.728 6.088 -6.576 1.00 89.62 224 PHE A C 1
ATOM 1761 O O . PHE A 1 224 ? 15.910 6.192 -6.926 1.00 89.62 224 PHE A O 1
ATOM 1768 N N . TYR A 1 225 ? 14.171 4.961 -6.153 1.00 91.69 225 TYR A N 1
ATOM 1769 C CA . TYR A 1 225 ? 14.849 3.680 -6.052 1.00 91.69 225 TYR A CA 1
ATOM 1770 C C . TYR A 1 225 ? 13.899 2.520 -6.344 1.00 91.69 225 TYR A C 1
ATOM 1772 O O . TYR A 1 225 ? 12.678 2.665 -6.271 1.00 91.69 225 TYR A O 1
ATOM 1780 N N . VAL A 1 226 ? 14.468 1.369 -6.693 1.00 94.69 226 VAL A N 1
ATOM 1781 C CA . VAL A 1 226 ? 13.721 0.146 -6.992 1.00 94.69 226 VAL A CA 1
ATOM 1782 C C . VAL A 1 226 ? 14.602 -1.071 -6.773 1.00 94.69 226 VAL A C 1
ATOM 1784 O O . VAL A 1 226 ? 15.796 -1.023 -7.043 1.00 94.69 226 VAL A O 1
ATOM 1787 N N . ASP A 1 227 ? 14.022 -2.180 -6.334 1.00 94.69 227 ASP A N 1
ATOM 1788 C CA . ASP A 1 227 ? 14.682 -3.477 -6.409 1.00 94.69 227 ASP A CA 1
ATOM 1789 C C . ASP A 1 227 ? 14.114 -4.263 -7.596 1.00 94.69 227 ASP A C 1
ATOM 1791 O O . ASP A 1 227 ? 12.944 -4.660 -7.552 1.00 94.69 227 ASP A O 1
ATOM 1795 N N . PRO A 1 228 ? 14.908 -4.533 -8.650 1.00 95.94 228 PRO A N 1
ATOM 1796 C CA . PRO A 1 228 ? 14.429 -5.309 -9.789 1.00 95.94 228 PRO A CA 1
ATOM 1797 C C . PRO A 1 228 ? 13.864 -6.682 -9.403 1.00 95.94 228 PRO A C 1
ATOM 1799 O O . PRO A 1 228 ? 12.962 -7.180 -10.072 1.00 95.94 228 PRO A O 1
ATOM 1802 N N . ARG A 1 229 ? 14.321 -7.281 -8.291 1.00 94.62 229 ARG A N 1
ATOM 1803 C CA . ARG A 1 229 ? 13.827 -8.582 -7.805 1.00 94.62 229 ARG A CA 1
ATOM 1804 C C . ARG A 1 229 ? 12.348 -8.552 -7.420 1.00 94.62 229 ARG A C 1
ATOM 1806 O O . ARG A 1 229 ? 11.725 -9.606 -7.371 1.00 94.62 229 ARG A O 1
ATOM 1813 N N . TRP A 1 230 ? 11.758 -7.380 -7.175 1.00 93.19 230 TRP A N 1
ATOM 1814 C CA . TRP A 1 230 ? 10.319 -7.269 -6.910 1.00 93.19 230 TRP A CA 1
ATOM 1815 C C . TRP A 1 230 ? 9.452 -7.654 -8.116 1.00 93.19 230 TRP A C 1
ATOM 1817 O O . TRP A 1 230 ? 8.271 -7.939 -7.931 1.00 93.19 230 TRP A O 1
ATOM 1827 N N . LEU A 1 231 ? 10.019 -7.701 -9.326 1.00 93.62 231 LEU A N 1
ATOM 1828 C CA . LEU A 1 231 ? 9.312 -8.133 -10.533 1.00 93.62 231 LEU A CA 1
ATOM 1829 C C . LEU A 1 231 ? 9.222 -9.657 -10.684 1.00 93.62 231 LEU A C 1
ATOM 1831 O O . LEU A 1 231 ? 8.341 -10.124 -11.403 1.00 93.62 231 LEU A O 1
ATOM 1835 N N . ASP A 1 232 ? 10.098 -10.414 -10.016 1.00 92.31 232 ASP A N 1
ATOM 1836 C CA . ASP A 1 232 ? 10.263 -11.869 -10.185 1.00 92.31 232 ASP A CA 1
ATOM 1837 C C . ASP A 1 232 ? 8.958 -12.680 -10.037 1.00 92.31 232 ASP A C 1
ATOM 1839 O O . ASP A 1 232 ? 8.735 -13.603 -10.821 1.00 92.31 232 ASP A O 1
ATOM 1843 N N . PRO A 1 233 ? 8.024 -12.332 -9.123 1.00 91.12 233 PRO A N 1
ATOM 1844 C CA . PRO A 1 233 ? 6.749 -13.044 -9.046 1.00 91.12 233 PRO A CA 1
ATOM 1845 C C . PRO A 1 233 ? 5.883 -12.894 -10.305 1.00 91.12 233 PRO A C 1
ATOM 1847 O O . PRO A 1 233 ? 5.077 -13.772 -10.608 1.00 91.12 233 PRO A O 1
ATOM 1850 N N . TYR A 1 234 ? 6.041 -11.789 -11.035 1.00 92.12 234 TYR A N 1
ATOM 1851 C CA . TYR A 1 234 ? 5.107 -11.346 -12.067 1.00 92.12 234 TYR A CA 1
ATOM 1852 C C . TYR A 1 234 ? 5.645 -11.518 -13.488 1.00 92.12 234 TYR A C 1
ATOM 1854 O O . TYR A 1 234 ? 4.862 -11.711 -14.424 1.00 92.12 234 TYR A O 1
ATOM 1862 N N . LEU A 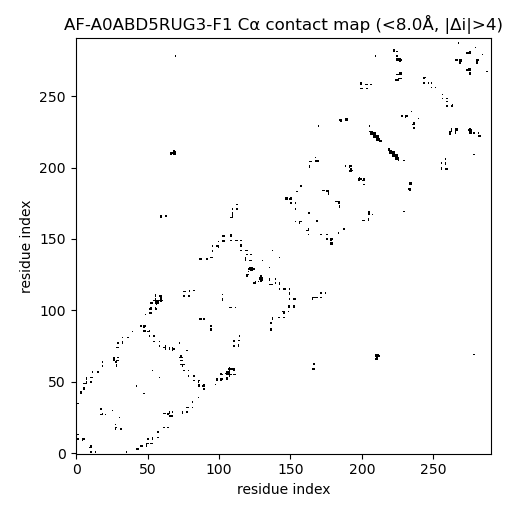1 235 ? 6.965 -11.426 -13.657 1.00 93.44 235 LEU A N 1
ATOM 1863 C CA . LEU A 1 235 ? 7.649 -11.355 -14.944 1.00 93.44 235 LEU A CA 1
ATOM 1864 C C . LEU A 1 235 ? 8.900 -12.233 -14.944 1.00 93.44 235 LEU A C 1
ATOM 1866 O O . LEU A 1 235 ? 9.534 -12.424 -13.912 1.00 93.44 235 LEU A O 1
ATOM 1870 N N . ASP A 1 236 ? 9.292 -12.705 -16.129 1.00 94.44 236 ASP A N 1
ATOM 1871 C CA . ASP A 1 236 ? 10.642 -13.23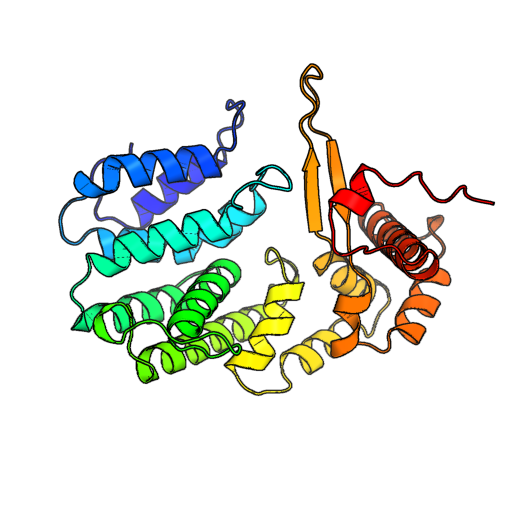3 -16.317 1.00 94.44 236 ASP A CA 1
ATOM 1872 C C . ASP A 1 236 ? 11.634 -12.066 -16.214 1.00 94.44 236 ASP A C 1
ATOM 1874 O O . ASP A 1 236 ? 11.569 -11.104 -16.989 1.00 94.44 236 ASP A O 1
ATOM 1878 N N . ILE A 1 237 ? 12.497 -12.115 -15.198 1.00 94.00 237 ILE A N 1
ATOM 1879 C CA . ILE A 1 237 ? 13.380 -10.998 -14.863 1.00 94.00 237 ILE A CA 1
ATOM 1880 C C . ILE A 1 237 ? 14.437 -10.740 -15.941 1.00 94.00 237 ILE A C 1
ATOM 1882 O O . ILE A 1 237 ? 14.819 -9.588 -16.148 1.00 94.00 237 ILE A O 1
ATOM 1886 N N . GLU A 1 238 ? 14.880 -11.780 -16.650 1.00 95.12 238 GLU A N 1
ATOM 1887 C CA . GLU A 1 238 ? 15.877 -11.658 -17.716 1.00 95.12 238 GLU A CA 1
ATOM 1888 C C . GLU A 1 238 ? 15.238 -11.056 -18.967 1.00 95.12 238 GLU A C 1
ATOM 1890 O O . GLU A 1 238 ? 15.785 -10.115 -19.544 1.00 95.12 238 GLU A O 1
ATOM 1895 N N . ASP A 1 239 ? 14.030 -11.502 -19.325 1.00 95.19 239 ASP A N 1
ATOM 1896 C CA . ASP A 1 239 ? 13.261 -10.886 -20.412 1.00 95.19 239 ASP A CA 1
ATOM 1897 C C . ASP A 1 239 ? 12.951 -9.410 -20.098 1.00 95.19 239 ASP A C 1
ATOM 1899 O O . ASP A 1 239 ? 13.034 -8.540 -20.971 1.00 95.19 239 ASP A O 1
ATOM 1903 N N . ALA A 1 240 ? 12.600 -9.093 -18.845 1.00 96.31 240 ALA A N 1
ATOM 1904 C CA . ALA A 1 240 ? 12.361 -7.718 -18.413 1.00 96.31 240 ALA A CA 1
ATOM 1905 C C . ALA A 1 240 ? 13.636 -6.866 -18.523 1.00 96.31 240 ALA A C 1
ATOM 1907 O O . ALA A 1 240 ? 13.578 -5.748 -19.044 1.00 96.31 240 ALA A O 1
ATOM 1908 N N . ARG A 1 241 ? 14.786 -7.403 -18.094 1.00 97.19 241 ARG A N 1
ATOM 1909 C CA . ARG A 1 241 ? 16.099 -6.759 -18.221 1.00 97.19 241 ARG A CA 1
ATOM 1910 C C . ARG A 1 241 ? 16.447 -6.482 -19.679 1.00 97.19 241 ARG A C 1
ATOM 1912 O O . ARG A 1 241 ? 16.725 -5.332 -20.015 1.00 97.19 241 ARG A O 1
ATOM 1919 N N . GLU A 1 242 ? 16.338 -7.478 -20.557 1.00 97.12 242 GLU A N 1
ATOM 1920 C CA . GLU A 1 242 ? 16.642 -7.332 -21.987 1.00 97.12 242 GLU A CA 1
ATOM 1921 C C . GLU A 1 242 ? 15.749 -6.268 -22.650 1.00 97.12 242 GLU A C 1
ATOM 1923 O O . GLU A 1 242 ? 16.234 -5.418 -23.402 1.00 97.12 242 GLU A O 1
ATOM 1928 N N . ARG A 1 243 ? 14.447 -6.243 -22.322 1.00 96.50 243 ARG A N 1
ATOM 1929 C CA . ARG A 1 243 ? 13.521 -5.201 -22.804 1.00 96.50 243 ARG A CA 1
ATOM 1930 C C . ARG A 1 243 ? 13.958 -3.801 -22.373 1.00 96.50 243 ARG A C 1
ATOM 1932 O O . ARG A 1 243 ? 13.971 -2.897 -23.207 1.00 96.50 243 ARG A O 1
ATOM 1939 N N . ILE A 1 244 ? 14.297 -3.611 -21.094 1.00 97.19 244 ILE A N 1
ATOM 1940 C CA . ILE A 1 244 ? 14.706 -2.304 -20.557 1.00 97.19 244 ILE A CA 1
ATOM 1941 C C . ILE A 1 244 ? 16.059 -1.864 -21.133 1.00 97.19 244 ILE A C 1
ATOM 1943 O O . ILE A 1 244 ? 16.230 -0.693 -21.485 1.00 97.19 244 ILE A O 1
ATOM 1947 N N . GLU A 1 245 ? 17.022 -2.772 -21.274 1.00 96.19 245 GLU A N 1
ATOM 1948 C CA . GLU A 1 245 ? 18.317 -2.499 -21.912 1.00 96.19 245 GLU A CA 1
ATOM 1949 C C . GLU A 1 245 ? 18.155 -2.120 -23.394 1.00 96.19 245 GLU A C 1
ATOM 1951 O O . GLU A 1 245 ? 18.860 -1.239 -23.884 1.00 96.19 245 GLU A O 1
ATOM 1956 N N . GLY A 1 246 ? 17.172 -2.704 -24.085 1.00 96.06 246 GLY A N 1
ATOM 1957 C CA . GLY A 1 246 ? 16.869 -2.419 -25.487 1.00 96.06 246 GLY A CA 1
ATOM 1958 C C . GLY A 1 246 ? 16.210 -1.062 -25.771 1.00 96.06 246 GLY A C 1
ATOM 1959 O O . GLY A 1 246 ? 16.134 -0.671 -26.939 1.00 96.06 246 GLY A O 1
ATOM 1960 N N . TYR A 1 247 ? 15.722 -0.334 -24.760 1.00 96.75 247 TYR A N 1
ATOM 1961 C CA . TYR A 1 247 ? 15.078 0.967 -24.974 1.00 96.75 247 TYR A CA 1
ATOM 1962 C C . TYR A 1 247 ? 16.082 2.102 -25.219 1.00 96.75 247 TYR A C 1
ATOM 1964 O O . TYR A 1 247 ? 17.023 2.314 -24.448 1.00 96.75 247 TYR A O 1
ATOM 1972 N N . ASP A 1 248 ? 15.826 2.890 -26.266 1.00 95.75 248 ASP A N 1
ATOM 1973 C CA . ASP A 1 248 ? 16.513 4.158 -26.510 1.00 95.75 248 ASP A CA 1
ATOM 1974 C C . ASP A 1 248 ? 15.892 5.263 -25.640 1.00 95.75 248 ASP A C 1
ATOM 1976 O O . ASP A 1 248 ? 14.713 5.592 -25.779 1.00 95.75 248 ASP A O 1
ATOM 1980 N N . LEU A 1 249 ? 16.694 5.857 -24.751 1.00 94.69 249 LEU A N 1
ATOM 1981 C CA . LEU A 1 249 ? 16.256 6.902 -23.819 1.00 94.69 249 LEU A CA 1
ATOM 1982 C C . LEU A 1 249 ? 15.770 8.182 -24.518 1.00 94.69 249 LEU A C 1
ATOM 1984 O O . LEU A 1 249 ? 15.059 8.978 -23.897 1.00 94.69 249 LEU A O 1
ATOM 1988 N N . TYR A 1 250 ? 16.148 8.400 -25.784 1.00 94.81 250 TYR A N 1
ATOM 1989 C CA . TYR A 1 250 ? 15.692 9.547 -26.575 1.00 94.81 250 TYR A CA 1
ATOM 1990 C C . TYR A 1 250 ? 14.248 9.407 -27.071 1.00 94.81 250 TYR A C 1
ATOM 1992 O O . TYR A 1 250 ? 13.611 10.423 -27.353 1.00 94.81 250 TYR A O 1
ATOM 2000 N N . ASP A 1 251 ? 13.726 8.180 -27.143 1.00 95.31 251 ASP A N 1
ATOM 2001 C CA . ASP A 1 251 ? 12.354 7.885 -27.575 1.00 95.31 251 ASP A CA 1
ATOM 2002 C C . ASP A 1 251 ? 11.348 7.866 -26.410 1.00 95.31 251 ASP A C 1
ATOM 2004 O O . ASP A 1 251 ? 10.156 7.625 -26.627 1.00 95.31 251 ASP A O 1
ATOM 2008 N N . LEU A 1 252 ? 11.827 8.093 -25.184 1.00 96.75 252 LEU A N 1
ATOM 2009 C CA . LEU A 1 252 ? 11.050 8.057 -23.949 1.00 96.75 252 LEU A CA 1
ATOM 2010 C C . LEU A 1 252 ? 10.746 9.470 -23.450 1.00 96.75 252 LEU A C 1
ATOM 2012 O O . LEU A 1 252 ? 11.592 10.373 -23.538 1.00 96.75 252 LEU A O 1
ATOM 2016 N N . ASP A 1 253 ? 9.556 9.647 -22.876 1.00 96.56 253 ASP A N 1
ATOM 2017 C CA . ASP A 1 253 ? 9.270 10.835 -22.073 1.00 96.56 253 ASP A CA 1
ATOM 2018 C C . ASP A 1 253 ? 10.086 10.839 -20.766 1.00 96.56 253 ASP A C 1
ATOM 2020 O O . ASP A 1 253 ? 10.822 9.900 -20.460 1.00 96.56 253 ASP A O 1
ATOM 2024 N N . ASP A 1 254 ? 10.007 11.927 -20.003 1.00 95.62 254 ASP A N 1
ATOM 2025 C CA . ASP A 1 254 ? 10.837 12.093 -18.808 1.00 95.62 254 ASP A CA 1
ATOM 2026 C C . ASP A 1 254 ? 10.517 11.069 -17.705 1.00 95.62 254 ASP A C 1
ATOM 2028 O O . ASP A 1 254 ? 11.433 10.615 -17.018 1.00 95.62 254 ASP A O 1
ATOM 2032 N N . SER A 1 255 ? 9.250 10.666 -17.557 1.00 93.44 255 SER A N 1
ATOM 2033 C CA . SER A 1 255 ? 8.841 9.671 -16.560 1.00 93.44 255 SER A CA 1
ATOM 2034 C C . SER A 1 255 ? 9.321 8.280 -16.963 1.00 93.44 255 SER A C 1
ATOM 2036 O O . SER A 1 255 ? 9.978 7.597 -16.179 1.00 93.44 255 SER A O 1
ATOM 2038 N N . GLN A 1 256 ? 9.093 7.902 -18.220 1.00 96.88 256 GLN A N 1
ATOM 2039 C CA . GLN A 1 256 ? 9.558 6.642 -18.790 1.00 96.88 256 GLN A CA 1
ATOM 2040 C C . GLN A 1 256 ? 11.085 6.523 -18.750 1.00 96.88 256 GLN A C 1
ATOM 2042 O O . GLN A 1 256 ? 11.619 5.472 -18.388 1.00 96.88 256 GLN A O 1
ATOM 2047 N N . ARG A 1 257 ? 11.800 7.603 -19.090 1.00 97.38 257 ARG A N 1
ATOM 2048 C CA . ARG A 1 257 ? 13.265 7.652 -19.039 1.00 97.38 257 ARG A CA 1
ATOM 2049 C C . ARG A 1 257 ? 13.769 7.424 -17.621 1.00 97.38 257 ARG A C 1
ATOM 2051 O O . ARG A 1 257 ? 14.627 6.568 -17.428 1.00 97.38 257 ARG A O 1
ATOM 2058 N N . MET A 1 258 ? 13.198 8.131 -16.644 1.00 95.62 258 MET A N 1
ATOM 2059 C CA . MET A 1 258 ? 13.536 7.946 -15.235 1.00 95.62 258 MET A CA 1
ATOM 2060 C C . MET A 1 258 ? 13.316 6.492 -14.802 1.00 95.62 258 MET A C 1
ATOM 2062 O O . MET A 1 258 ? 14.205 5.908 -14.190 1.00 95.62 258 MET A O 1
ATOM 2066 N N . THR A 1 259 ? 12.181 5.881 -15.152 1.00 96.69 259 THR A N 1
ATOM 2067 C CA . THR A 1 259 ? 11.908 4.470 -14.840 1.00 96.69 259 THR A CA 1
ATOM 2068 C C . THR A 1 259 ? 12.984 3.552 -15.413 1.00 96.69 259 THR A C 1
ATOM 2070 O O . THR A 1 259 ? 13.582 2.773 -14.672 1.00 96.69 259 THR A O 1
ATOM 2073 N N . VAL A 1 260 ? 13.298 3.673 -16.705 1.00 98.00 260 VAL A N 1
ATOM 2074 C CA . VAL A 1 260 ? 14.326 2.847 -17.361 1.00 98.00 260 VAL A CA 1
ATOM 2075 C C . VAL A 1 260 ? 15.698 3.028 -16.715 1.00 98.00 260 VAL A C 1
ATOM 2077 O O . VAL A 1 260 ? 16.371 2.039 -16.421 1.00 98.00 260 VAL A O 1
ATOM 2080 N N . GLU A 1 261 ? 16.111 4.269 -16.465 1.00 97.06 261 GLU A N 1
ATOM 2081 C CA . GLU A 1 261 ? 17.382 4.574 -15.802 1.00 97.06 261 GLU A CA 1
ATOM 2082 C C . GLU A 1 261 ? 17.450 3.942 -14.409 1.00 97.06 261 GLU A C 1
ATOM 2084 O O . GLU A 1 261 ? 18.466 3.344 -14.056 1.00 97.06 261 GLU A O 1
ATOM 2089 N N . LYS A 1 262 ? 16.357 3.998 -13.638 1.00 96.75 262 LYS A N 1
ATOM 2090 C CA . LYS A 1 262 ? 16.310 3.414 -12.296 1.00 96.75 262 LYS A CA 1
ATOM 2091 C C . LYS A 1 262 ? 16.373 1.902 -12.304 1.00 96.75 262 LYS A C 1
ATOM 2093 O O . LYS A 1 262 ? 17.115 1.338 -11.513 1.00 96.75 262 LYS A O 1
ATOM 2098 N N . TYR A 1 263 ? 15.709 1.225 -13.224 1.00 97.69 263 TYR A N 1
ATOM 2099 C CA . TYR A 1 263 ? 15.883 -0.222 -13.315 1.00 97.69 263 TYR A CA 1
ATOM 2100 C C . TYR A 1 263 ? 17.307 -0.620 -13.724 1.00 97.69 263 TYR A C 1
ATOM 2102 O O . TYR A 1 263 ? 17.878 -1.521 -13.111 1.00 97.69 263 TYR A O 1
ATOM 2110 N N . ARG A 1 264 ? 17.924 0.092 -14.679 1.00 97.44 264 ARG A N 1
ATOM 2111 C CA . ARG A 1 264 ? 19.333 -0.131 -15.063 1.00 97.44 264 ARG A CA 1
ATOM 2112 C C . ARG A 1 264 ? 20.286 0.052 -13.879 1.00 97.44 264 ARG A C 1
ATOM 2114 O O . ARG A 1 264 ? 21.129 -0.808 -13.642 1.00 97.44 264 ARG A O 1
ATOM 2121 N N . GLU A 1 265 ? 20.115 1.127 -13.112 1.00 96.19 265 GLU A N 1
ATOM 2122 C CA . GLU A 1 265 ? 20.886 1.384 -11.889 1.00 96.19 265 GLU A CA 1
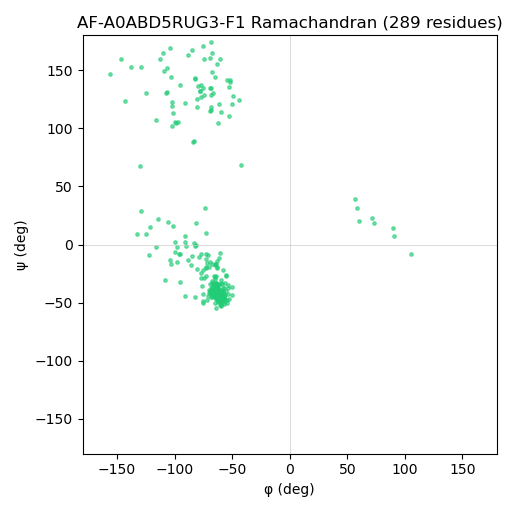ATOM 2123 C C . GLU A 1 265 ? 20.664 0.268 -10.846 1.00 96.19 265 GLU A C 1
ATOM 2125 O O . GLU A 1 265 ? 21.622 -0.257 -10.282 1.00 96.19 265 GLU A O 1
ATOM 2130 N N . GLY A 1 266 ? 19.414 -0.169 -10.658 1.00 96.31 266 GLY A N 1
ATOM 2131 C CA . GLY A 1 266 ? 19.054 -1.261 -9.752 1.00 96.31 266 GLY A CA 1
ATOM 2132 C C . GLY A 1 266 ? 19.717 -2.596 -10.104 1.00 96.31 266 GLY A C 1
ATOM 2133 O O . GLY A 1 266 ? 20.210 -3.283 -9.210 1.00 96.31 266 GLY A O 1
ATOM 2134 N N . TRP A 1 267 ? 19.780 -2.960 -11.389 1.00 96.50 267 TRP A N 1
ATOM 2135 C CA . TRP A 1 267 ? 20.507 -4.160 -11.824 1.00 96.50 267 TRP A CA 1
ATOM 2136 C C . TRP A 1 267 ? 22.016 -4.021 -11.658 1.00 96.50 267 TRP A C 1
ATOM 2138 O O . TRP A 1 267 ? 22.647 -4.982 -11.230 1.00 96.50 267 TRP A O 1
ATOM 2148 N N . SER A 1 268 ? 22.583 -2.836 -11.906 1.00 96.00 268 SER A N 1
ATOM 2149 C CA . SER A 1 268 ? 24.005 -2.590 -11.635 1.00 96.00 268 SER A CA 1
ATOM 2150 C C . SER A 1 268 ? 24.343 -2.848 -10.166 1.00 96.00 268 SER A C 1
ATOM 2152 O O . SER A 1 268 ? 25.333 -3.513 -9.877 1.00 96.00 268 SER A O 1
ATOM 2154 N N . TYR A 1 269 ? 23.496 -2.402 -9.229 1.00 95.44 269 TYR A N 1
ATOM 2155 C CA . TYR A 1 269 ? 23.693 -2.701 -7.809 1.00 95.44 269 TYR A CA 1
ATOM 2156 C C . TYR A 1 269 ? 23.673 -4.205 -7.518 1.00 95.44 269 TYR A C 1
ATOM 2158 O O . TYR A 1 269 ? 24.510 -4.679 -6.752 1.00 95.44 269 TYR A O 1
ATOM 2166 N N . LEU A 1 270 ? 22.765 -4.966 -8.137 1.00 94.69 270 LEU A N 1
ATOM 2167 C CA . LEU A 1 270 ? 22.733 -6.425 -7.984 1.00 94.69 270 LEU A CA 1
ATOM 2168 C C . LEU A 1 270 ? 23.997 -7.090 -8.540 1.00 94.69 270 LEU A C 1
ATOM 2170 O O . LEU A 1 270 ? 24.555 -7.969 -7.880 1.00 94.69 270 LEU A O 1
ATOM 2174 N N . ASP A 1 271 ? 24.463 -6.657 -9.713 1.00 94.69 271 ASP A N 1
ATOM 2175 C CA . ASP A 1 271 ? 25.674 -7.175 -10.357 1.00 94.69 271 ASP A CA 1
ATOM 2176 C C . ASP A 1 271 ? 26.930 -6.900 -9.497 1.00 94.69 271 ASP A C 1
ATOM 2178 O O . ASP A 1 271 ? 27.814 -7.756 -9.392 1.00 94.69 271 ASP A O 1
ATOM 2182 N N . ASP A 1 272 ? 26.960 -5.764 -8.791 1.00 94.12 272 ASP A N 1
ATOM 2183 C CA . ASP A 1 272 ? 28.015 -5.381 -7.842 1.00 94.12 272 ASP A CA 1
ATOM 2184 C C . ASP A 1 272 ? 27.869 -6.027 -6.446 1.00 94.12 272 ASP A C 1
ATOM 2186 O O . ASP A 1 272 ? 28.694 -5.807 -5.551 1.00 94.12 272 ASP A O 1
ATOM 2190 N N . GLY A 1 273 ? 26.830 -6.842 -6.231 1.00 94.06 273 GLY A N 1
ATOM 2191 C CA . GLY A 1 273 ? 26.548 -7.504 -4.954 1.00 94.06 273 GLY A CA 1
ATOM 2192 C C . GLY A 1 273 ? 26.011 -6.573 -3.860 1.00 94.06 273 GLY A C 1
ATOM 2193 O O . GLY A 1 273 ? 26.086 -6.912 -2.676 1.00 94.06 273 GLY A O 1
ATOM 2194 N N . GLN A 1 274 ? 25.494 -5.405 -4.240 1.00 94.38 274 GLN A N 1
ATOM 2195 C CA . GLN A 1 274 ? 24.806 -4.460 -3.364 1.00 94.38 274 GLN A CA 1
ATOM 2196 C C . GLN A 1 274 ? 23.304 -4.771 -3.284 1.00 94.38 274 GLN A C 1
ATOM 2198 O O . GLN A 1 274 ? 22.750 -5.512 -4.096 1.00 94.38 274 GLN A O 1
ATOM 2203 N N . ASP A 1 275 ? 22.633 -4.212 -2.275 1.00 93.25 275 ASP A N 1
ATOM 2204 C CA . ASP A 1 275 ? 21.203 -4.426 -2.053 1.00 93.25 275 ASP A CA 1
ATOM 2205 C C . ASP A 1 275 ? 20.380 -3.219 -2.534 1.00 93.25 275 ASP A C 1
ATOM 2207 O O . ASP A 1 275 ? 20.307 -2.214 -1.819 1.00 93.25 275 ASP A O 1
ATOM 2211 N N . PRO A 1 276 ? 19.736 -3.283 -3.714 1.00 93.44 276 PRO A N 1
ATOM 2212 C CA . PRO A 1 276 ? 18.942 -2.174 -4.238 1.00 93.44 276 PRO A CA 1
ATOM 2213 C C . PRO A 1 276 ? 17.612 -1.979 -3.493 1.00 93.44 276 PRO A C 1
ATOM 2215 O O . PRO A 1 276 ? 16.946 -0.972 -3.720 1.00 93.44 276 PRO A O 1
ATOM 2218 N N . SER A 1 277 ? 17.215 -2.889 -2.595 1.00 89.50 277 SER A N 1
ATOM 2219 C CA . SER A 1 277 ? 16.008 -2.698 -1.776 1.00 89.50 277 SER A CA 1
ATOM 2220 C C . SER A 1 277 ? 16.190 -1.639 -0.683 1.00 89.50 277 SER A C 1
ATOM 2222 O O . SER A 1 277 ? 15.211 -1.086 -0.181 1.00 89.50 277 SER A O 1
ATOM 2224 N N . SER A 1 278 ? 17.440 -1.326 -0.331 1.00 86.12 278 SER A N 1
ATOM 2225 C CA . SER A 1 278 ? 17.771 -0.341 0.692 1.00 86.12 278 SER A CA 1
ATOM 2226 C C . SER A 1 278 ? 17.953 1.044 0.087 1.00 86.12 278 SER A C 1
ATOM 2228 O O . SER A 1 278 ? 18.864 1.258 -0.712 1.00 86.12 278 SER A O 1
ATOM 2230 N N . ALA A 1 279 ? 17.173 2.026 0.546 1.00 84.06 279 ALA A N 1
ATOM 2231 C CA . ALA A 1 279 ? 17.365 3.428 0.171 1.00 84.06 279 ALA A CA 1
ATOM 2232 C C . ALA A 1 279 ? 18.796 3.933 0.467 1.00 84.06 279 ALA A C 1
ATOM 2234 O O . ALA A 1 279 ? 19.279 4.835 -0.213 1.00 84.06 279 ALA A O 1
ATOM 2235 N N . GLU A 1 280 ? 19.505 3.347 1.441 1.00 83.12 280 GLU A N 1
ATOM 2236 C CA .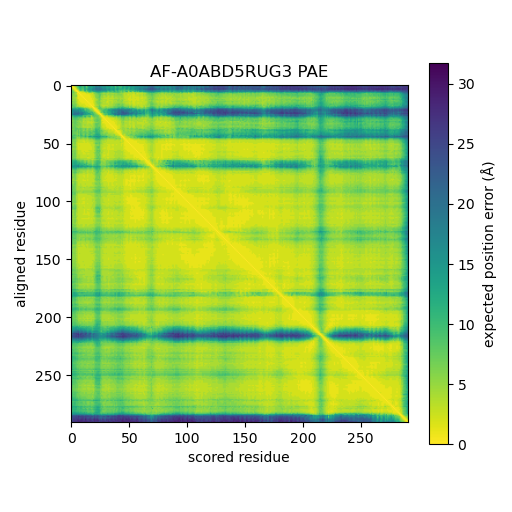 GLU A 1 280 ? 20.903 3.689 1.740 1.00 83.12 280 GLU A CA 1
ATOM 2237 C C . GLU A 1 280 ? 21.821 3.439 0.553 1.00 83.12 280 GLU A C 1
ATOM 2239 O O . GLU A 1 280 ? 22.631 4.307 0.222 1.00 83.12 280 GLU A O 1
ATOM 2244 N N . THR A 1 281 ? 21.661 2.289 -0.105 1.00 88.62 281 THR A N 1
ATOM 2245 C CA . THR A 1 281 ? 22.407 1.941 -1.316 1.00 88.62 281 THR A CA 1
ATOM 2246 C C . THR A 1 281 ? 22.254 3.062 -2.332 1.00 88.62 281 THR A C 1
ATOM 2248 O O . THR A 1 281 ? 23.240 3.593 -2.819 1.00 88.62 281 THR A O 1
ATOM 2251 N N . TRP A 1 282 ? 21.029 3.539 -2.537 1.00 89.25 282 TRP A N 1
ATOM 2252 C CA . TRP A 1 282 ? 20.722 4.590 -3.500 1.00 89.25 282 TRP A CA 1
ATOM 2253 C C . TRP A 1 282 ? 21.172 5.987 -3.099 1.00 89.25 282 TRP A C 1
ATOM 2255 O O . TRP A 1 282 ? 21.259 6.842 -3.975 1.00 89.25 282 TRP A O 1
ATOM 2265 N N . HIS A 1 283 ? 21.426 6.269 -1.818 1.00 84.00 283 HIS A N 1
ATOM 2266 C CA . HIS A 1 283 ? 21.888 7.584 -1.350 1.00 84.00 283 HIS A CA 1
ATOM 2267 C C . HIS A 1 283 ? 23.409 7.669 -1.212 1.00 84.00 283 HIS A C 1
ATOM 2269 O O . HIS A 1 283 ? 23.970 8.750 -1.422 1.00 84.00 283 HIS A O 1
ATOM 2275 N N . PHE A 1 284 ? 24.063 6.559 -0.866 1.00 82.69 284 PHE A N 1
ATOM 2276 C CA . PHE A 1 284 ? 25.447 6.549 -0.389 1.00 82.69 284 PHE A CA 1
ATOM 2277 C C . PHE A 1 284 ? 26.411 5.696 -1.217 1.00 82.69 284 PHE A C 1
ATOM 2279 O O . PHE A 1 284 ? 27.616 5.788 -0.975 1.00 82.69 284 PHE A O 1
ATOM 2286 N N . SER A 1 285 ? 25.937 4.896 -2.174 1.00 78.19 285 SER A N 1
ATOM 2287 C CA . SER A 1 285 ? 26.830 4.241 -3.130 1.00 78.19 285 SER A CA 1
ATOM 2288 C C . SER A 1 285 ? 27.533 5.287 -4.007 1.00 78.19 285 SER A C 1
ATOM 2290 O O . SER A 1 285 ? 26.978 6.336 -4.363 1.00 78.19 285 SER A O 1
ATOM 2292 N N . GLU A 1 286 ? 28.795 5.022 -4.345 1.00 61.38 286 GLU A N 1
ATOM 2293 C CA . GLU A 1 286 ? 29.424 5.708 -5.470 1.00 61.38 286 GLU A CA 1
ATOM 2294 C C . GLU A 1 286 ? 28.696 5.241 -6.733 1.00 61.38 286 GLU A C 1
ATOM 2296 O O . GLU A 1 286 ? 28.479 4.041 -6.906 1.00 61.38 286 GLU A O 1
ATOM 2301 N N . ARG A 1 287 ? 28.263 6.184 -7.583 1.00 57.25 287 ARG A N 1
ATOM 2302 C CA . ARG A 1 287 ? 27.626 5.829 -8.857 1.00 57.25 287 ARG A CA 1
ATOM 2303 C C . ARG A 1 287 ? 28.549 4.864 -9.607 1.00 57.25 287 ARG A C 1
ATOM 2305 O O . ARG A 1 287 ? 29.741 5.174 -9.683 1.00 57.25 287 ARG A O 1
ATOM 2312 N N . PRO A 1 288 ? 28.024 3.777 -10.197 1.00 51.50 288 PRO A N 1
ATOM 2313 C CA . PRO A 1 288 ? 28.768 3.045 -11.208 1.00 51.50 288 PRO A CA 1
ATOM 2314 C C . PRO A 1 288 ? 29.258 4.066 -12.241 1.00 51.50 288 PRO A C 1
ATOM 2316 O O . PRO A 1 288 ? 28.460 4.852 -12.760 1.00 51.50 288 PRO A O 1
ATOM 2319 N N . GLU A 1 289 ? 30.574 4.159 -12.446 1.00 39.06 289 GLU A N 1
ATOM 2320 C CA . GLU A 1 289 ? 31.117 5.021 -13.493 1.00 39.06 289 GLU A CA 1
ATOM 2321 C C . GLU A 1 289 ? 30.567 4.506 -14.831 1.00 39.06 289 GLU A C 1
ATOM 2323 O O . GLU A 1 289 ? 30.747 3.338 -15.166 1.00 39.06 289 GLU A O 1
ATOM 2328 N N . GLU A 1 290 ? 29.847 5.356 -15.568 1.00 39.50 290 GLU A N 1
ATOM 2329 C CA . GLU A 1 290 ? 29.451 5.060 -16.947 1.00 39.50 290 GLU A CA 1
ATOM 2330 C C . GLU A 1 290 ? 30.736 4.914 -17.789 1.00 39.50 290 GLU A C 1
ATOM 2332 O O . GLU A 1 290 ? 31.400 5.917 -18.070 1.00 39.50 290 GLU A O 1
ATOM 2337 N N . GLU A 1 291 ? 31.122 3.677 -18.135 1.00 33.38 291 GLU A N 1
ATOM 2338 C CA . GLU A 1 291 ? 32.178 3.383 -19.127 1.00 33.38 291 GLU A CA 1
ATOM 2339 C C . GLU A 1 291 ? 31.721 3.651 -20.571 1.00 33.38 291 GLU A C 1
ATOM 2341 O O . GLU A 1 291 ? 30.593 3.251 -20.944 1.00 33.38 291 GLU A O 1
#

Solvent-accessible surface area (backbone atoms only — not comparable to full-atom values): 16456 Å² total; per-residue (Å²): 126,86,64,92,60,86,39,48,67,61,49,42,53,52,54,54,54,52,68,68,51,83,89,61,95,62,52,54,51,60,56,48,52,52,60,46,65,78,39,57,92,73,57,58,93,86,32,46,65,42,52,47,32,36,46,27,35,48,33,32,63,43,42,66,61,50,64,48,45,84,84,49,82,41,49,55,58,54,50,39,51,53,45,51,57,42,44,69,75,39,60,76,90,48,38,58,59,53,53,40,51,24,45,66,76,30,68,11,59,54,44,40,45,54,42,46,51,53,59,38,43,42,67,20,74,83,77,51,82,49,52,59,78,91,74,44,91,64,56,72,67,52,47,50,54,36,28,45,44,41,33,50,46,46,48,54,31,51,76,69,74,44,42,65,77,41,59,65,25,56,57,49,47,58,51,40,30,71,47,63,72,44,68,58,45,42,54,52,45,50,74,33,47,81,48,72,66,43,30,47,52,52,55,43,27,49,53,42,79,40,35,47,74,52,92,91,51,100,52,74,48,75,42,76,45,34,41,65,72,76,43,51,88,55,42,61,58,64,63,51,46,55,53,54,70,68,56,60,64,88,82,40,57,74,67,53,32,50,42,46,53,41,51,53,51,20,48,51,31,50,77,73,74,46,59,36,78,40,71,62,48,78,72,68,55,78,74,80,77,87,127

Mean predicted aligned error: 6.25 Å